Protein AF-A0A9X2Q406-F1 (afdb_monomer_lite)

Secondary structure (DSSP, 8-state):
----------------------------------------------S--TTHHHHHHHHHHHHHHHHHHHHHHT-HHHHHHHHHHHHHHTHHHHT--HHHHHHHHHHHHHHHHHHHHHHHHHHHHHHHHHHTTSSSPPPPHHHHHHHHHHHHHHHHHHHHHHHHHHHHHHHSS-HHHHHHHHHS-HHHHHHHHHHHS-HHHHHHHHHHH--SSSSSSSSSSSSSSS--------------------------

Organism: NCBI:txid146919

Radius of gyration: 28.79 Å; chains: 1; bounding box: 74×82×69 Å

InterPro domains:
  IPR012899 LTXXQ motif family protein [PF07813] (89-184)

Structure (mmCIF, N/CA/C/O backbone):
data_AF-A0A9X2Q406-F1
#
_entry.id   AF-A0A9X2Q406-F1
#
loop_
_atom_site.group_PDB
_atom_site.id
_atom_site.type_symbol
_atom_site.label_atom_id
_atom_site.label_alt_id
_atom_site.label_comp_id
_atom_site.label_asym_id
_atom_site.label_entity_id
_atom_site.label_seq_id
_atom_site.pdbx_PDB_ins_code
_atom_site.Cartn_x
_atom_site.Cartn_y
_atom_site.Cartn_z
_atom_site.occupancy
_atom_site.B_iso_or_equiv
_atom_site.auth_seq_id
_atom_site.auth_comp_id
_atom_site.auth_asym_id
_atom_site.auth_atom_id
_atom_site.pdbx_PDB_model_num
ATOM 1 N N . MET A 1 1 ? 36.860 -9.109 16.329 1.00 41.72 1 MET A N 1
ATOM 2 C CA . MET A 1 1 ? 35.477 -8.578 16.373 1.00 41.72 1 MET A CA 1
ATOM 3 C C . MET A 1 1 ? 34.657 -9.335 15.321 1.00 41.72 1 MET A C 1
ATOM 5 O O . MET A 1 1 ? 34.754 -8.976 14.166 1.00 41.72 1 MET A O 1
ATOM 9 N N . ARG A 1 2 ? 34.070 -10.526 15.520 1.00 41.25 2 ARG A N 1
ATOM 10 C CA . ARG A 1 2 ? 33.030 -11.006 16.462 1.00 41.25 2 ARG A CA 1
ATOM 11 C C . ARG A 1 2 ? 31.760 -10.139 16.489 1.00 41.25 2 ARG A C 1
ATOM 13 O O . ARG A 1 2 ? 31.578 -9.356 17.411 1.00 41.25 2 ARG A O 1
ATOM 20 N N . ARG A 1 3 ? 30.900 -10.309 15.478 1.00 45.47 3 ARG A N 1
ATOM 21 C CA . ARG A 1 3 ? 29.450 -10.026 15.503 1.00 45.47 3 ARG A CA 1
ATOM 22 C C . ARG A 1 3 ? 28.770 -11.186 14.756 1.00 45.47 3 ARG A C 1
ATOM 24 O O . ARG A 1 3 ? 28.969 -11.327 13.561 1.00 45.47 3 ARG A O 1
ATOM 31 N N . LEU A 1 4 ? 28.371 -12.224 15.494 1.00 41.28 4 LEU A N 1
ATOM 32 C CA . LEU A 1 4 ? 26.970 -12.519 15.845 1.00 41.28 4 LEU A CA 1
ATOM 33 C C . LEU A 1 4 ? 26.129 -12.958 14.633 1.00 41.28 4 LEU A C 1
ATOM 35 O O . LEU A 1 4 ? 25.173 -12.306 14.235 1.00 41.28 4 LEU A O 1
ATOM 39 N N . THR A 1 5 ? 26.502 -14.108 14.076 1.00 46.28 5 THR A N 1
ATOM 40 C CA . THR A 1 5 ? 25.666 -14.941 13.209 1.00 46.28 5 THR A CA 1
ATOM 41 C C . THR A 1 5 ? 24.695 -15.715 14.105 1.00 46.28 5 THR A C 1
ATOM 43 O O . THR A 1 5 ? 25.039 -16.759 14.656 1.00 46.28 5 THR A O 1
ATOM 46 N N . ALA A 1 6 ? 23.499 -15.169 14.323 1.00 47.03 6 ALA A N 1
ATOM 47 C CA . ALA A 1 6 ? 22.415 -15.888 14.982 1.00 47.03 6 ALA A CA 1
ATOM 48 C C . ALA A 1 6 ? 21.703 -16.762 13.942 1.00 47.03 6 ALA A C 1
ATOM 50 O O . ALA A 1 6 ? 20.917 -16.286 13.127 1.00 47.03 6 ALA A O 1
ATOM 51 N N . VAL A 1 7 ? 22.037 -18.049 13.965 1.00 44.31 7 VAL A N 1
ATOM 52 C CA . VAL A 1 7 ? 21.330 -19.124 13.270 1.00 44.31 7 VAL A CA 1
ATOM 53 C C . VAL A 1 7 ? 19.991 -19.328 13.982 1.00 44.31 7 VAL A C 1
ATOM 55 O O . VAL A 1 7 ? 19.945 -19.930 15.052 1.00 44.31 7 VAL A O 1
ATOM 58 N N . PHE A 1 8 ? 18.901 -18.801 13.421 1.00 46.62 8 PHE A N 1
ATOM 59 C CA . PHE A 1 8 ? 17.543 -19.106 13.877 1.00 46.62 8 PHE A CA 1
ATOM 60 C C . PHE A 1 8 ? 17.030 -20.347 13.143 1.00 46.62 8 PHE A C 1
ATOM 62 O O . PHE A 1 8 ? 16.332 -20.278 12.134 1.00 46.62 8 PHE A O 1
ATOM 69 N N . SER A 1 9 ? 17.418 -21.506 13.669 1.00 43.19 9 SER A N 1
ATOM 70 C CA . SER A 1 9 ? 16.765 -22.780 13.390 1.00 43.19 9 SER A CA 1
ATOM 71 C C . SER A 1 9 ? 15.457 -22.843 14.175 1.00 43.19 9 SER A C 1
ATOM 73 O O . SER A 1 9 ? 15.461 -23.139 15.366 1.00 43.19 9 SER A O 1
ATOM 75 N N . ALA A 1 10 ? 14.336 -22.590 13.505 1.00 44.38 10 ALA A N 1
ATOM 76 C CA . ALA A 1 10 ? 13.018 -22.992 13.977 1.00 44.38 10 ALA A CA 1
ATOM 77 C C . ALA A 1 10 ? 12.213 -23.542 12.796 1.00 44.38 10 ALA A C 1
ATOM 79 O O . ALA A 1 10 ? 11.507 -22.832 12.085 1.00 44.38 10 ALA A O 1
ATOM 80 N N . LEU A 1 11 ? 12.371 -24.849 12.599 1.00 40.84 11 LEU A N 1
ATOM 81 C CA . LEU A 1 11 ? 11.364 -25.724 12.022 1.00 40.84 11 LEU A CA 1
ATOM 82 C C . LEU A 1 11 ? 10.003 -25.444 12.677 1.00 40.84 11 LEU A C 1
ATOM 84 O O . LEU A 1 11 ? 9.837 -25.707 13.865 1.00 40.84 11 LEU A O 1
ATOM 88 N N . LEU A 1 12 ? 9.012 -25.020 11.896 1.00 43.50 12 LEU A N 1
ATOM 89 C CA . LEU A 1 12 ? 7.649 -25.483 12.129 1.00 43.50 12 LEU A CA 1
ATOM 90 C C . LEU A 1 12 ? 6.960 -25.748 10.790 1.00 43.50 12 LEU A C 1
ATOM 92 O O . LEU A 1 12 ? 6.377 -24.887 10.139 1.00 43.50 12 LEU A O 1
ATOM 96 N N . THR A 1 13 ? 7.093 -27.003 10.392 1.00 45.94 13 THR A N 1
ATOM 97 C CA . THR A 1 13 ? 6.205 -27.760 9.523 1.00 45.94 13 THR A CA 1
ATOM 98 C C . THR A 1 13 ? 4.731 -27.407 9.749 1.00 45.94 13 THR A C 1
ATOM 100 O O . THR A 1 13 ? 4.137 -27.819 10.744 1.00 45.94 13 THR A O 1
ATOM 103 N N . LEU A 1 14 ? 4.120 -26.711 8.790 1.00 44.84 14 LEU A N 1
ATOM 104 C CA . LEU A 1 14 ? 2.666 -26.698 8.607 1.00 44.84 14 LEU A CA 1
ATOM 105 C C . LEU A 1 14 ? 2.323 -26.947 7.132 1.00 44.84 14 LEU A C 1
ATOM 107 O O . LEU A 1 14 ? 1.628 -26.183 6.472 1.00 44.84 14 LEU A O 1
ATOM 111 N N . ALA A 1 15 ? 2.857 -28.052 6.615 1.00 47.97 15 ALA A N 1
ATOM 112 C CA . ALA A 1 15 ? 2.268 -28.768 5.501 1.00 47.97 15 ALA A CA 1
ATOM 113 C C . ALA A 1 15 ? 1.205 -29.700 6.087 1.00 47.97 15 ALA A C 1
ATOM 115 O O . ALA A 1 15 ? 1.547 -30.785 6.537 1.00 47.97 15 ALA A O 1
ATOM 116 N N . LEU A 1 16 ? -0.052 -29.260 6.135 1.00 39.78 16 LEU A N 1
ATOM 117 C CA . LEU A 1 16 ? -1.226 -30.110 6.348 1.00 39.78 16 LEU A CA 1
ATOM 118 C C . LEU A 1 16 ? -2.456 -29.351 5.826 1.00 39.78 16 LEU A C 1
ATOM 120 O O . LEU A 1 16 ? -2.922 -28.420 6.468 1.00 39.78 16 LEU A O 1
ATOM 124 N N . LEU A 1 17 ? -2.923 -29.798 4.653 1.00 39.09 17 LEU A N 1
ATOM 125 C CA . LEU A 1 17 ? -4.332 -29.957 4.261 1.00 39.09 17 LEU A CA 1
ATOM 126 C C . LEU A 1 17 ? -5.209 -28.692 4.343 1.00 39.09 17 LEU A C 1
ATOM 128 O O . LEU A 1 17 ? -5.499 -28.185 5.417 1.00 39.09 17 LEU A O 1
ATOM 132 N N . ILE A 1 18 ? -5.755 -28.213 3.221 1.00 42.72 18 ILE A N 1
ATOM 133 C CA . ILE A 1 18 ? -7.146 -28.501 2.798 1.00 42.72 18 ILE A CA 1
ATOM 134 C C . ILE A 1 18 ? -7.384 -27.858 1.403 1.00 42.72 18 ILE A C 1
ATOM 136 O O . ILE A 1 18 ? -6.679 -26.915 1.040 1.00 42.72 18 ILE A O 1
ATOM 140 N N . PRO A 1 19 ? -8.296 -28.416 0.581 1.00 40.28 19 PRO A N 1
ATOM 141 C CA . PRO A 1 19 ? -8.162 -28.535 -0.865 1.00 40.28 19 PRO A CA 1
ATOM 142 C C . PRO A 1 19 ? -8.758 -27.386 -1.689 1.00 40.28 19 PRO A C 1
ATOM 144 O O . PRO A 1 19 ? -9.573 -26.589 -1.232 1.00 40.28 19 PRO A O 1
ATOM 147 N N . LEU A 1 20 ? -8.350 -27.391 -2.961 1.00 39.53 20 LEU A N 1
ATOM 148 C CA . LEU A 1 20 ? -8.960 -26.703 -4.094 1.00 39.53 20 LEU A CA 1
ATOM 149 C C . LEU A 1 20 ? -10.444 -27.082 -4.225 1.00 39.53 20 LEU A C 1
ATOM 151 O O . LEU A 1 20 ? -10.760 -28.211 -4.598 1.00 39.53 20 LEU A O 1
ATOM 155 N N . SER A 1 21 ? -11.344 -26.125 -4.008 1.00 38.34 21 SER A N 1
ATOM 156 C CA . SER A 1 21 ? -12.710 -26.198 -4.533 1.00 38.34 21 SER A CA 1
ATOM 157 C C . SER A 1 21 ? -12.741 -25.548 -5.912 1.00 38.34 21 SER A C 1
ATOM 159 O O . SER A 1 21 ? -12.798 -24.327 -6.053 1.00 38.34 21 SER A O 1
ATOM 161 N N . ALA A 1 22 ? -12.667 -26.396 -6.934 1.00 43.41 22 ALA A N 1
ATOM 162 C CA . ALA A 1 22 ? -13.134 -26.086 -8.271 1.00 43.41 22 ALA A CA 1
ATOM 163 C C . ALA A 1 22 ? -14.619 -26.441 -8.323 1.00 43.41 22 ALA A C 1
ATOM 165 O O . ALA A 1 22 ? -14.952 -27.619 -8.272 1.00 43.41 22 ALA A O 1
ATOM 166 N N . GLU A 1 23 ? -15.504 -25.452 -8.440 1.00 43.84 23 GLU A N 1
ATOM 167 C CA . GLU A 1 23 ? -16.894 -25.730 -8.789 1.00 43.84 23 GLU A CA 1
ATOM 168 C C . GLU A 1 23 ? -17.585 -24.549 -9.476 1.00 43.84 23 GLU A C 1
ATOM 170 O O . GLU A 1 23 ? -17.614 -23.419 -8.994 1.00 43.84 23 GLU A O 1
ATOM 175 N N . ALA A 1 24 ? -18.170 -24.908 -10.619 1.00 45.34 24 ALA A N 1
ATOM 176 C CA . ALA A 1 24 ? -19.329 -24.317 -11.268 1.00 45.34 24 ALA A CA 1
ATOM 177 C C . ALA A 1 24 ? -19.183 -22.931 -11.922 1.00 45.34 24 ALA A C 1
ATOM 179 O O . ALA A 1 24 ? -19.664 -21.904 -11.447 1.00 45.34 24 ALA A O 1
ATOM 180 N N . GLN A 1 25 ? -18.705 -22.971 -13.170 1.00 43.00 25 GLN A N 1
ATOM 181 C CA . GLN A 1 25 ? -19.265 -22.149 -14.241 1.00 43.00 25 GLN A CA 1
ATOM 182 C C . GLN A 1 25 ? -20.792 -22.342 -14.282 1.00 43.00 25 GLN A C 1
ATOM 184 O O . GLN A 1 25 ? -21.273 -23.425 -14.614 1.00 43.00 25 GLN A O 1
ATOM 189 N N . HIS A 1 26 ? -21.556 -21.290 -13.994 1.00 40.94 26 HIS A N 1
ATOM 190 C CA . HIS A 1 26 ? -22.961 -21.211 -14.380 1.00 40.94 26 HIS A CA 1
ATOM 191 C C . HIS A 1 26 ? -23.122 -20.190 -15.503 1.00 40.94 26 HIS A C 1
ATOM 193 O O . HIS A 1 26 ? -22.860 -18.997 -15.354 1.00 40.94 26 HIS A O 1
ATOM 199 N N . ARG A 1 27 ? -23.540 -20.711 -16.658 1.00 42.97 27 ARG A N 1
ATOM 200 C CA . ARG A 1 27 ? -24.086 -19.951 -17.777 1.00 42.97 27 ARG A CA 1
ATOM 201 C C . ARG A 1 27 ? -25.360 -19.242 -17.324 1.00 42.97 27 ARG A C 1
ATOM 203 O O . ARG A 1 27 ? -26.238 -19.892 -16.768 1.00 42.97 27 ARG A O 1
ATOM 210 N N . GLN A 1 28 ? -25.547 -17.993 -17.739 1.00 48.44 28 GLN A N 1
ATOM 211 C CA . GLN A 1 28 ? -26.882 -17.544 -18.124 1.00 48.44 28 GLN A CA 1
ATOM 212 C C . GLN A 1 28 ? -26.810 -16.559 -19.291 1.00 48.44 28 GLN A C 1
ATOM 214 O O . GLN A 1 28 ? -26.384 -15.414 -19.182 1.00 48.44 28 GLN A O 1
ATOM 219 N N . HIS A 1 29 ? -27.209 -17.093 -20.444 1.00 42.28 29 HIS A N 1
ATOM 220 C CA . HIS A 1 29 ? -27.604 -16.375 -21.641 1.00 42.28 29 HIS A CA 1
ATOM 221 C C . HIS A 1 29 ? -28.779 -15.439 -21.330 1.00 42.28 29 HIS A C 1
ATOM 223 O O . HIS A 1 29 ? -29.827 -15.913 -20.900 1.00 42.28 29 HIS A O 1
ATOM 229 N N . HIS A 1 30 ? -28.673 -14.165 -21.702 1.00 47.34 30 HIS A N 1
ATOM 230 C CA . HIS A 1 30 ? -29.836 -13.391 -22.127 1.00 47.34 30 HIS A CA 1
ATOM 231 C C . HIS A 1 30 ? -29.510 -12.672 -23.433 1.00 47.34 30 HIS A C 1
ATOM 233 O O . HIS A 1 30 ? -28.788 -11.680 -23.467 1.00 47.34 30 HIS A O 1
ATOM 239 N N . GLY A 1 31 ? -30.047 -13.216 -24.526 1.00 40.62 31 GLY A N 1
ATOM 240 C CA . GLY A 1 31 ? -30.178 -12.487 -25.776 1.00 40.62 31 GLY A CA 1
ATOM 241 C C . GLY A 1 31 ? -31.317 -11.482 -25.648 1.00 40.62 31 GLY A C 1
ATOM 242 O O . GLY A 1 31 ? -32.445 -11.871 -25.351 1.00 40.62 31 GLY A O 1
ATOM 243 N N . GLN A 1 32 ? -31.033 -10.206 -25.901 1.00 43.53 32 GLN A N 1
ATOM 244 C CA . GLN A 1 32 ? -32.064 -9.253 -26.293 1.00 43.53 32 GLN A CA 1
ATOM 245 C C . GLN A 1 32 ? -31.937 -8.963 -27.781 1.00 43.53 32 GLN A C 1
ATOM 247 O O . GLN A 1 32 ? -30.949 -8.440 -28.291 1.00 43.53 32 GLN A O 1
ATOM 252 N N . ARG A 1 33 ? -32.987 -9.417 -28.451 1.00 40.12 33 ARG A N 1
ATOM 253 C CA . ARG A 1 33 ? -33.302 -9.345 -29.862 1.00 40.12 33 ARG A CA 1
ATOM 254 C C . ARG A 1 33 ? -34.206 -8.124 -30.043 1.00 40.12 33 ARG A C 1
ATOM 256 O O . ARG A 1 33 ? -35.202 -8.021 -29.340 1.00 40.12 33 ARG A O 1
ATOM 263 N N . GLY A 1 34 ? -33.889 -7.278 -31.019 1.00 45.25 34 GLY A N 1
ATOM 264 C CA . GLY A 1 34 ? -34.872 -6.463 -31.736 1.00 45.25 34 GLY A CA 1
ATOM 265 C C . GLY A 1 34 ? -35.248 -5.107 -31.132 1.00 45.25 34 GLY A C 1
ATOM 266 O O . GLY A 1 34 ? -36.012 -5.034 -30.182 1.00 45.25 34 GLY A O 1
ATOM 267 N N . GLN A 1 35 ? -34.780 -4.048 -31.792 1.00 47.12 35 GLN A N 1
ATOM 268 C CA . GLN A 1 35 ? -35.478 -2.774 -32.044 1.00 47.12 35 GLN A CA 1
ATOM 269 C C . GLN A 1 35 ? -34.613 -2.057 -33.097 1.00 47.12 35 GLN A C 1
ATOM 271 O O . GLN A 1 35 ? -33.587 -1.471 -32.776 1.00 47.12 35 GLN A O 1
ATOM 276 N N . GLN A 1 36 ? -34.717 -2.406 -34.384 1.00 42.75 36 GLN A N 1
ATOM 277 C CA . GLN A 1 36 ? -35.714 -1.930 -35.358 1.00 42.75 36 GLN A CA 1
ATOM 278 C C . GLN A 1 36 ? -36.000 -0.430 -35.257 1.00 42.75 36 GLN A C 1
ATOM 280 O O . GLN A 1 36 ? -36.386 0.086 -34.214 1.00 42.75 36 GLN A O 1
ATOM 285 N N . GLY A 1 37 ? -35.724 0.244 -36.372 1.00 49.44 37 GLY A N 1
ATOM 286 C CA . GLY A 1 37 ? -35.582 1.681 -36.464 1.00 49.44 37 GLY A CA 1
ATOM 287 C C . GLY A 1 37 ? -36.889 2.454 -36.424 1.00 49.44 37 GLY A C 1
ATOM 288 O O . GLY A 1 37 ? -37.952 1.956 -36.774 1.00 49.44 37 GLY A O 1
ATOM 289 N N . MET A 1 38 ? -36.740 3.727 -36.088 1.00 50.12 38 MET A N 1
ATOM 290 C CA . MET A 1 38 ? -37.649 4.794 -36.476 1.00 50.12 38 MET A CA 1
ATOM 291 C C . MET A 1 38 ? -36.765 5.972 -36.885 1.00 50.12 38 MET A C 1
ATOM 293 O O . MET A 1 38 ? -36.172 6.645 -36.044 1.00 50.12 38 MET A O 1
ATOM 297 N N . MET A 1 39 ? -36.635 6.181 -38.194 1.00 53.34 39 MET A N 1
ATOM 298 C CA . MET A 1 39 ? -36.281 7.489 -38.728 1.00 53.34 39 MET A CA 1
ATOM 299 C C . MET A 1 39 ? -37.542 8.345 -38.686 1.00 53.34 39 MET A C 1
ATOM 301 O O . MET A 1 39 ? -38.511 8.036 -39.374 1.00 53.34 39 MET A O 1
ATOM 305 N N . ALA A 1 40 ? -37.515 9.434 -37.927 1.00 44.72 40 ALA A N 1
ATOM 306 C CA . ALA A 1 40 ? -38.433 10.541 -38.131 1.00 44.72 40 ALA A CA 1
ATOM 307 C C . ALA A 1 40 ? -37.722 11.850 -37.783 1.00 44.72 40 ALA A C 1
ATOM 309 O O . ALA A 1 40 ? -37.449 12.158 -36.625 1.00 44.72 40 ALA A O 1
ATOM 310 N N . ARG A 1 41 ? -37.411 12.594 -38.849 1.00 49.16 41 ARG A N 1
ATOM 311 C CA . ARG A 1 41 ? -37.221 14.046 -38.862 1.00 49.16 41 ARG A CA 1
ATOM 312 C C . ARG A 1 41 ? -38.257 14.734 -37.974 1.00 49.16 41 ARG A C 1
ATOM 314 O O . ARG A 1 41 ? -39.434 14.396 -38.068 1.00 49.16 41 ARG A O 1
ATOM 321 N N . SER A 1 42 ? -37.848 15.783 -37.268 1.00 38.06 42 SER A N 1
ATOM 322 C CA . SER A 1 42 ? -38.676 16.981 -37.084 1.00 38.06 42 SER A CA 1
ATOM 323 C C . SER A 1 42 ? -37.801 18.172 -36.701 1.00 38.06 42 SER A C 1
ATOM 325 O O . SER A 1 42 ? -37.218 18.227 -35.620 1.00 38.06 42 SER A O 1
ATOM 327 N N . ASP A 1 43 ? -37.719 19.104 -37.644 1.00 51.62 43 ASP A N 1
ATOM 328 C CA . ASP A 1 43 ? -37.304 20.487 -37.474 1.00 51.62 43 ASP A CA 1
ATOM 329 C C . ASP A 1 43 ? -38.308 21.217 -36.570 1.00 51.62 43 ASP A C 1
ATOM 331 O O . ASP A 1 43 ? -39.400 21.550 -37.017 1.00 51.62 43 ASP A O 1
ATOM 335 N N . SER A 1 44 ? -37.950 21.460 -35.306 1.00 47.47 44 SER A N 1
ATOM 336 C CA . SER A 1 44 ? -38.536 22.517 -34.460 1.00 47.47 44 SER A CA 1
ATOM 337 C C . SER A 1 44 ? -37.909 22.472 -33.063 1.00 47.47 44 SER A C 1
ATOM 339 O O . SER A 1 44 ? -38.235 21.590 -32.272 1.00 47.47 44 SER A O 1
ATOM 341 N N . MET A 1 45 ? -37.032 23.422 -32.729 1.00 47.81 45 MET A N 1
ATOM 342 C CA . MET A 1 45 ? -36.554 23.612 -31.352 1.00 47.81 45 MET A CA 1
ATOM 343 C C . MET A 1 45 ? -36.897 25.014 -30.829 1.00 47.81 45 MET A C 1
ATOM 345 O O . MET A 1 45 ? -36.119 25.947 -31.029 1.00 47.81 45 MET A O 1
ATOM 349 N N . PRO A 1 46 ? -38.014 25.174 -30.099 1.00 45.41 46 PRO A N 1
ATOM 350 C CA . PRO A 1 46 ? -38.159 26.180 -29.060 1.00 45.41 46 PRO A CA 1
ATOM 351 C C . PRO A 1 46 ? -37.754 25.577 -27.702 1.00 45.41 46 PRO A C 1
ATOM 353 O O . PRO A 1 46 ? -38.088 24.439 -27.379 1.00 45.41 46 PRO A O 1
ATOM 356 N N . GLY A 1 47 ? -36.968 26.332 -26.934 1.00 51.75 47 GLY A N 1
ATOM 357 C CA . GLY A 1 47 ? -36.289 25.883 -25.718 1.00 51.75 47 GLY A CA 1
ATOM 358 C C . GLY A 1 47 ? -37.186 25.243 -24.651 1.00 51.75 47 GLY A C 1
ATOM 359 O O . GLY A 1 47 ? -38.349 25.596 -24.488 1.00 51.75 47 GLY A O 1
ATOM 360 N N . GLY A 1 48 ? -36.604 24.312 -23.886 1.00 52.06 48 GLY A N 1
ATOM 361 C CA . GLY A 1 48 ? -37.263 23.742 -22.703 1.00 52.06 48 GLY A CA 1
ATOM 362 C C . GLY A 1 48 ? -36.856 22.326 -22.281 1.00 52.06 48 GLY A C 1
ATOM 363 O O . GLY A 1 48 ? -37.375 21.839 -21.285 1.00 52.06 48 GLY A O 1
ATOM 364 N N . MET A 1 49 ? -35.936 21.643 -22.974 1.00 48.62 49 MET A N 1
ATOM 365 C CA . MET A 1 49 ? -35.641 20.219 -22.707 1.00 48.62 49 MET A CA 1
ATOM 366 C C . MET A 1 49 ? -34.287 19.909 -22.041 1.00 48.62 49 MET A C 1
ATOM 368 O O . MET A 1 49 ? -33.918 18.743 -21.935 1.00 48.62 49 MET A O 1
ATOM 372 N N . MET A 1 50 ? -33.539 20.894 -21.529 1.00 51.69 50 MET A N 1
ATOM 373 C CA . MET A 1 50 ? -32.256 20.601 -20.855 1.00 51.69 50 MET A CA 1
ATOM 374 C C . MET A 1 50 ? -32.391 20.018 -19.432 1.00 51.69 50 MET A C 1
ATOM 376 O O . MET A 1 50 ? -31.430 19.449 -18.926 1.00 51.69 50 MET A O 1
ATOM 380 N N . GLY A 1 51 ? -33.564 20.094 -18.788 1.00 54.69 51 GLY A N 1
ATOM 381 C CA . GLY A 1 51 ? -33.734 19.667 -17.388 1.00 54.69 51 GLY A CA 1
ATOM 382 C C . GLY A 1 51 ? -34.038 18.177 -17.167 1.00 54.69 51 GLY A C 1
ATOM 383 O O . GLY A 1 51 ? -33.716 17.641 -16.111 1.00 54.69 51 GLY A O 1
ATOM 384 N N . MET A 1 52 ? -34.633 17.477 -18.142 1.00 52.47 52 MET A N 1
ATOM 385 C CA . MET A 1 52 ? -35.093 16.091 -17.929 1.00 52.47 52 MET A CA 1
ATOM 386 C C . MET A 1 52 ? -34.053 15.021 -18.294 1.00 52.47 52 MET A C 1
ATOM 388 O O . MET A 1 52 ? -34.035 13.954 -17.682 1.00 52.47 52 MET A O 1
ATOM 392 N N . MET A 1 53 ? -33.131 15.301 -19.220 1.00 53.06 53 MET A N 1
ATOM 393 C CA . MET A 1 53 ? -32.062 14.349 -19.566 1.00 53.06 53 MET A CA 1
ATOM 394 C C . MET A 1 53 ? -30.972 14.240 -18.487 1.00 53.06 53 MET A C 1
ATOM 396 O O . MET A 1 53 ? -30.353 13.183 -18.345 1.00 53.06 53 MET A O 1
ATOM 400 N N . GLN A 1 54 ? -30.763 15.289 -17.683 1.00 54.75 54 GLN A N 1
ATOM 401 C CA . GLN A 1 54 ? -29.718 15.311 -16.653 1.00 54.75 54 GLN A CA 1
ATOM 402 C C . GLN A 1 54 ? -30.029 14.363 -15.475 1.00 54.75 54 GLN A C 1
ATOM 404 O O . GLN A 1 54 ? -29.115 13.759 -14.911 1.00 54.75 54 GLN A O 1
ATOM 409 N N . GLY A 1 55 ? -31.313 14.155 -15.152 1.00 57.66 55 GLY A N 1
ATOM 410 C CA . GLY A 1 55 ? -31.748 13.278 -14.055 1.00 57.66 55 GLY A CA 1
ATOM 411 C C . GLY A 1 55 ? -31.591 11.779 -14.343 1.00 57.66 55 GLY A C 1
ATOM 412 O O . GLY A 1 55 ? -31.098 11.036 -13.492 1.00 57.66 55 GLY A O 1
ATOM 413 N N . GLN A 1 56 ? -31.944 11.324 -15.552 1.00 63.09 56 GLN A N 1
ATOM 414 C CA . GLN A 1 56 ? -31.819 9.906 -15.926 1.00 63.09 56 GLN A CA 1
ATOM 415 C C . GLN A 1 56 ? -30.370 9.483 -16.196 1.00 63.09 56 GLN A C 1
ATOM 417 O O . GLN A 1 56 ? -29.977 8.377 -15.813 1.00 63.09 56 GLN A O 1
ATOM 422 N N . MET A 1 57 ? -29.548 10.350 -16.803 1.00 64.69 57 MET A N 1
ATOM 4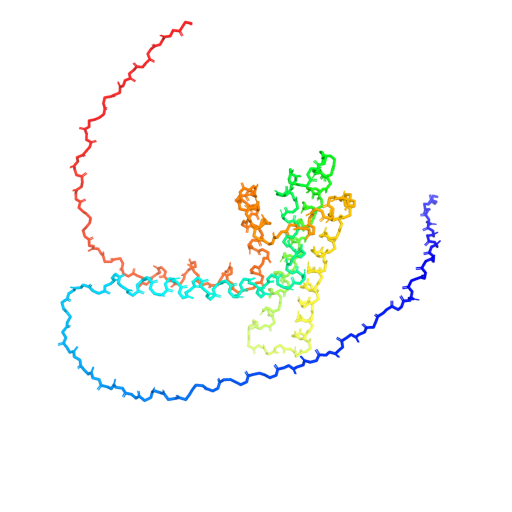23 C CA . MET A 1 57 ? -28.121 10.047 -16.961 1.00 64.69 57 MET A CA 1
ATOM 424 C C . MET A 1 57 ? -27.408 9.960 -15.606 1.00 64.69 57 MET A C 1
ATOM 426 O O . MET A 1 57 ? -26.631 9.029 -15.399 1.00 64.69 57 MET A O 1
ATOM 430 N N . GLY A 1 58 ? -27.700 10.869 -14.667 1.00 68.38 58 GLY A N 1
ATOM 431 C CA . GLY A 1 58 ? -27.062 10.887 -13.346 1.00 68.38 58 GLY A CA 1
ATOM 432 C C . GLY A 1 58 ? -27.325 9.622 -12.521 1.00 68.38 58 GLY A C 1
ATOM 433 O O . GLY A 1 58 ? -26.396 9.050 -11.947 1.00 68.38 58 GLY A O 1
ATOM 434 N N . GLN A 1 59 ? -28.567 9.125 -12.511 1.00 71.38 59 GLN A N 1
ATOM 435 C CA . GLN A 1 59 ? -28.904 7.873 -11.820 1.00 71.38 59 GLN A CA 1
ATOM 436 C C . GLN A 1 59 ? -28.238 6.653 -12.464 1.00 71.38 59 GLN A C 1
ATOM 438 O O . GLN A 1 59 ? -27.676 5.817 -11.754 1.00 71.38 59 GLN A O 1
ATOM 443 N N . ARG A 1 60 ? -28.231 6.565 -13.802 1.00 73.12 60 ARG A N 1
ATOM 444 C CA . ARG A 1 60 ? -27.587 5.453 -14.519 1.00 73.12 60 ARG A CA 1
ATOM 445 C C . ARG A 1 60 ? -26.072 5.440 -14.310 1.00 73.12 60 ARG A C 1
ATOM 447 O O . ARG A 1 60 ? -25.484 4.374 -14.139 1.00 73.12 60 ARG A O 1
ATOM 454 N N . MET A 1 61 ? -25.448 6.615 -14.274 1.00 73.38 61 MET A N 1
ATOM 455 C CA . MET A 1 61 ? -24.017 6.758 -14.016 1.00 73.38 61 MET A CA 1
ATOM 456 C C . MET A 1 61 ? -23.655 6.346 -12.582 1.00 73.38 61 MET A C 1
ATOM 458 O O . MET A 1 61 ? -22.691 5.607 -12.389 1.00 73.38 61 MET A O 1
ATOM 462 N N . MET A 1 62 ? -24.468 6.726 -11.586 1.00 73.62 62 MET A N 1
ATOM 463 C CA . MET A 1 62 ? -24.292 6.261 -10.202 1.00 73.62 62 MET A CA 1
ATOM 464 C C . MET A 1 62 ? -24.411 4.739 -10.076 1.00 73.62 62 MET A C 1
ATOM 466 O O . MET A 1 62 ? -23.613 4.117 -9.375 1.00 73.62 62 MET A O 1
ATOM 470 N N . GLN A 1 63 ? -25.372 4.129 -10.771 1.00 74.94 63 GLN A N 1
ATOM 471 C CA . GLN A 1 63 ? -25.572 2.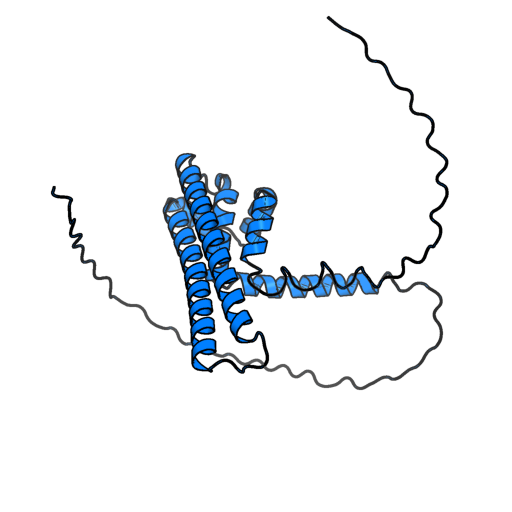680 -10.739 1.00 74.94 63 GLN A CA 1
ATOM 472 C C . GLN A 1 63 ? -24.387 1.932 -11.370 1.00 74.94 63 GLN A C 1
ATOM 474 O O . GLN A 1 63 ? -23.906 0.939 -10.824 1.00 74.94 63 GLN A O 1
ATOM 479 N N . MET A 1 64 ? -23.850 2.460 -12.473 1.00 72.94 64 MET A N 1
ATOM 480 C CA . MET A 1 64 ? -22.658 1.913 -13.122 1.00 72.94 64 MET A CA 1
ATOM 481 C C . MET A 1 64 ? -21.405 2.061 -12.239 1.00 72.94 64 MET A C 1
ATOM 483 O O . MET A 1 64 ? -20.632 1.110 -12.108 1.00 72.94 64 MET A O 1
ATOM 487 N N . MET A 1 65 ? -21.235 3.206 -11.563 1.00 72.94 65 MET A N 1
ATOM 488 C CA . MET A 1 65 ? -20.148 3.402 -10.593 1.00 72.94 65 MET A CA 1
ATOM 489 C C . MET A 1 65 ? -20.246 2.445 -9.402 1.00 72.94 65 MET A C 1
ATOM 491 O O . MET A 1 65 ? -19.217 1.944 -8.953 1.00 72.94 65 MET A O 1
ATOM 495 N N . GLN A 1 66 ? -21.451 2.153 -8.899 1.00 76.38 66 GLN A N 1
ATOM 496 C CA . GLN A 1 66 ? -21.624 1.194 -7.803 1.00 76.38 66 GLN A CA 1
ATOM 497 C C . GLN A 1 66 ? -21.157 -0.215 -8.187 1.00 76.38 66 GLN A C 1
ATOM 499 O O . GLN A 1 66 ? -20.440 -0.841 -7.405 1.00 76.38 66 GLN A O 1
ATOM 504 N N . GLY A 1 67 ? -21.507 -0.689 -9.389 1.00 76.12 67 GLY A N 1
ATOM 505 C CA . GLY A 1 67 ? -21.072 -2.002 -9.877 1.00 76.12 67 GLY A CA 1
ATOM 506 C C . GLY A 1 67 ? -19.550 -2.101 -10.017 1.00 76.12 67 GLY A C 1
ATOM 507 O O . GLY A 1 67 ? -18.936 -3.052 -9.532 1.00 76.12 67 GLY A O 1
ATOM 508 N N . MET A 1 68 ? -18.921 -1.075 -10.598 1.00 73.25 68 MET A N 1
ATOM 509 C CA . MET A 1 68 ? -17.463 -1.025 -10.749 1.00 73.25 68 MET A CA 1
ATOM 510 C C . MET A 1 68 ? -16.743 -0.941 -9.393 1.00 73.25 68 MET A C 1
ATOM 512 O O . MET A 1 68 ? -15.747 -1.634 -9.178 1.00 73.25 68 MET A O 1
ATOM 516 N N . HIS A 1 69 ? -17.264 -0.146 -8.452 1.00 74.25 69 HIS A N 1
ATOM 517 C CA . HIS A 1 69 ? -16.715 -0.048 -7.096 1.00 74.25 69 HIS A CA 1
ATOM 518 C C . HIS A 1 69 ? -16.751 -1.400 -6.384 1.00 74.25 69 HIS A C 1
ATOM 520 O O . HIS A 1 69 ? -15.773 -1.808 -5.763 1.00 74.25 69 HIS A O 1
ATOM 526 N N . GLN A 1 70 ? -17.855 -2.138 -6.514 1.00 77.25 70 GLN A N 1
ATOM 527 C CA . GLN A 1 70 ? -17.990 -3.449 -5.889 1.00 77.25 70 GLN A CA 1
ATOM 528 C C . GLN A 1 70 ? -16.997 -4.469 -6.455 1.00 77.25 70 GLN A C 1
ATOM 530 O O . GLN A 1 70 ? -16.467 -5.282 -5.700 1.00 77.25 70 GLN A O 1
ATOM 535 N N . GLN A 1 71 ? -16.715 -4.420 -7.758 1.00 77.00 71 GLN A N 1
ATOM 536 C CA . GLN A 1 71 ? -15.722 -5.291 -8.384 1.00 77.00 71 GLN A CA 1
ATOM 537 C C . GLN A 1 71 ? -14.296 -4.942 -7.941 1.00 77.00 71 GLN A C 1
ATOM 539 O O . GLN A 1 71 ? -13.516 -5.831 -7.608 1.00 77.00 71 GLN A O 1
ATOM 544 N N . MET A 1 72 ? -13.957 -3.652 -7.876 1.00 75.06 72 MET A N 1
ATOM 545 C CA . MET A 1 72 ? -12.630 -3.207 -7.439 1.00 75.06 72 MET A CA 1
ATOM 546 C C . MET A 1 72 ? -12.353 -3.608 -5.985 1.00 75.06 72 MET A C 1
ATOM 548 O O . MET A 1 72 ? -11.270 -4.093 -5.658 1.00 75.06 72 MET A O 1
ATOM 552 N N . MET A 1 73 ? -13.370 -3.495 -5.130 1.00 75.69 73 MET A N 1
ATOM 553 C CA . MET A 1 73 ? -13.292 -3.884 -3.726 1.00 75.69 73 MET A CA 1
ATOM 554 C C . MET A 1 73 ? -13.170 -5.392 -3.510 1.00 75.69 73 MET A C 1
ATOM 556 O O . MET A 1 73 ? -12.799 -5.783 -2.413 1.00 75.69 73 MET A O 1
ATOM 560 N N . GLN A 1 74 ? -13.458 -6.244 -4.496 1.00 82.06 74 GLN A N 1
ATOM 561 C CA . GLN A 1 74 ? -13.238 -7.693 -4.380 1.00 82.06 74 GLN A CA 1
ATOM 562 C C . GLN A 1 74 ? -11.773 -8.085 -4.592 1.00 82.06 74 GLN A C 1
ATOM 564 O O . GLN A 1 74 ? -11.387 -9.200 -4.252 1.00 82.06 74 GLN A O 1
ATOM 569 N N . ASN A 1 75 ? -10.938 -7.185 -5.120 1.00 87.81 75 ASN A N 1
ATOM 570 C CA . ASN A 1 75 ? -9.526 -7.474 -5.315 1.00 87.81 75 ASN A CA 1
ATOM 571 C C . ASN A 1 75 ? -8.781 -7.428 -3.961 1.00 87.81 75 ASN A C 1
ATOM 573 O O . ASN A 1 75 ? -8.710 -6.361 -3.343 1.00 87.81 75 ASN A O 1
ATOM 577 N N . PRO A 1 76 ? -8.181 -8.539 -3.495 1.00 87.12 76 PRO A N 1
ATOM 578 C CA . PRO A 1 76 ? -7.506 -8.591 -2.197 1.00 87.12 76 PRO A CA 1
ATOM 579 C C . PRO A 1 76 ? -6.315 -7.628 -2.108 1.00 87.12 76 PRO A C 1
ATOM 581 O O . PRO A 1 76 ? -6.095 -7.021 -1.061 1.00 87.12 76 PRO A O 1
ATOM 584 N N . MET A 1 77 ? -5.594 -7.404 -3.211 1.00 88.75 77 MET A N 1
ATOM 585 C CA . MET A 1 77 ? -4.486 -6.441 -3.246 1.00 88.75 77 MET A CA 1
ATOM 586 C C . MET A 1 77 ? -4.985 -5.011 -3.072 1.00 88.75 77 MET A C 1
ATOM 588 O O . MET A 1 77 ? -4.353 -4.185 -2.415 1.00 88.75 77 MET A O 1
ATOM 592 N N . HIS A 1 78 ? -6.155 -4.725 -3.635 1.00 88.69 78 HIS A N 1
ATOM 593 C CA . HIS A 1 78 ? -6.794 -3.430 -3.492 1.00 88.69 78 HIS A CA 1
ATOM 594 C C . HIS A 1 78 ? -7.253 -3.185 -2.053 1.00 88.69 78 HIS A C 1
ATOM 596 O O . HIS A 1 78 ? -6.944 -2.143 -1.474 1.00 88.69 78 HIS A O 1
ATOM 602 N N . GLN A 1 79 ? -7.916 -4.175 -1.448 1.00 90.06 79 GLN A N 1
ATOM 603 C CA . GLN A 1 79 ? -8.313 -4.118 -0.042 1.00 90.06 79 GLN A CA 1
ATOM 604 C C . GLN A 1 79 ? -7.106 -3.921 0.882 1.00 90.06 79 GLN A C 1
ATOM 606 O O . GLN A 1 79 ? -7.168 -3.103 1.800 1.00 90.06 79 GLN A O 1
ATOM 611 N N . ALA A 1 80 ? -6.007 -4.636 0.629 1.00 91.25 80 ALA A N 1
ATOM 612 C CA . ALA A 1 80 ? -4.787 -4.511 1.413 1.00 91.25 80 ALA A CA 1
ATOM 613 C C . ALA A 1 80 ? -4.185 -3.103 1.298 1.00 91.25 80 ALA A C 1
ATOM 615 O O . ALA A 1 80 ? -3.957 -2.455 2.317 1.00 91.25 80 ALA A O 1
ATOM 616 N N . SER A 1 81 ? -4.050 -2.563 0.080 1.00 90.88 81 SER A N 1
ATOM 617 C CA . SER A 1 81 ? -3.569 -1.188 -0.104 1.00 90.88 81 SER A CA 1
ATOM 618 C C . SER A 1 81 ? -4.466 -0.148 0.572 1.00 90.88 81 SER A C 1
ATOM 620 O O . SER A 1 81 ? -3.951 0.870 1.032 1.00 90.88 81 SER A O 1
ATOM 622 N N . MET A 1 82 ? -5.786 -0.352 0.605 1.00 92.25 82 MET A N 1
ATOM 623 C CA . MET A 1 82 ? -6.697 0.541 1.325 1.00 92.25 82 MET A CA 1
ATOM 624 C C . MET A 1 82 ? -6.521 0.432 2.838 1.00 92.25 82 MET A C 1
ATOM 626 O O . MET A 1 82 ? -6.603 1.445 3.532 1.00 92.25 82 MET A O 1
ATOM 630 N N . MET A 1 83 ? -6.262 -0.773 3.356 1.00 94.06 83 MET A N 1
ATOM 631 C CA . MET A 1 83 ? -6.095 -1.022 4.789 1.00 94.06 83 MET A CA 1
ATOM 632 C C . MET A 1 83 ? -4.995 -0.145 5.395 1.00 94.06 83 MET A C 1
ATOM 634 O O . MET A 1 83 ? -5.196 0.396 6.479 1.00 94.06 83 MET A O 1
ATOM 638 N N . THR A 1 84 ? -3.901 0.084 4.660 1.00 94.69 84 THR A N 1
ATOM 639 C CA . THR A 1 84 ? -2.791 0.961 5.075 1.00 94.69 84 THR A CA 1
ATOM 640 C C . THR A 1 84 ? -3.241 2.384 5.431 1.00 94.69 84 THR A C 1
ATOM 642 O O . THR A 1 84 ? -2.660 3.025 6.303 1.00 94.69 84 THR A O 1
ATOM 645 N N . PHE A 1 85 ? -4.291 2.889 4.776 1.00 94.31 85 PHE A N 1
ATOM 646 C CA . PHE A 1 85 ? -4.862 4.213 5.050 1.00 94.31 85 PHE A CA 1
ATOM 647 C C . PHE A 1 85 ? -6.071 4.143 5.984 1.00 94.31 85 PHE A C 1
ATOM 649 O O . PHE A 1 85 ? -6.293 5.042 6.793 1.00 94.31 85 PHE A O 1
ATOM 656 N N . MET A 1 86 ? -6.868 3.083 5.866 1.00 94.50 86 MET A N 1
ATOM 657 C CA . MET A 1 86 ? -8.123 2.931 6.590 1.00 94.50 86 MET A CA 1
ATOM 658 C C . MET A 1 86 ? -7.908 2.627 8.072 1.00 94.50 86 MET A C 1
ATOM 660 O O . MET A 1 86 ? -8.663 3.125 8.900 1.00 94.50 86 MET A O 1
ATOM 664 N N . LEU A 1 87 ? -6.906 1.817 8.418 1.00 96.25 87 LEU A N 1
ATOM 665 C CA . LEU A 1 87 ? -6.708 1.348 9.788 1.00 96.25 87 LEU A CA 1
ATOM 666 C C . LEU A 1 87 ? -6.469 2.501 10.791 1.00 96.25 87 LEU A C 1
ATOM 668 O O . LEU A 1 87 ? -7.174 2.516 11.799 1.00 96.25 87 LEU A O 1
ATOM 672 N N . PRO A 1 88 ? -5.644 3.533 10.492 1.00 96.44 88 PRO A N 1
ATOM 673 C CA . PRO A 1 88 ? -5.593 4.756 11.303 1.00 96.44 88 PRO A CA 1
ATOM 674 C C . PRO A 1 88 ? -6.951 5.463 11.452 1.00 96.44 88 PRO A C 1
ATOM 676 O O . PRO A 1 88 ? -7.307 5.912 12.535 1.00 96.44 88 PRO A O 1
ATOM 679 N N . ALA A 1 89 ? -7.747 5.550 10.381 1.00 96.06 89 ALA A N 1
ATOM 680 C CA . ALA A 1 89 ? -9.057 6.213 10.421 1.00 96.06 89 ALA A CA 1
ATOM 681 C C . ALA A 1 89 ? -10.103 5.432 11.244 1.00 96.06 89 ALA A C 1
ATOM 683 O O . ALA A 1 89 ? -11.118 5.993 11.665 1.00 96.06 89 ALA A O 1
ATOM 684 N N . LEU A 1 90 ? -9.860 4.140 11.479 1.00 97.06 90 LEU A N 1
ATOM 685 C CA . LEU A 1 90 ? -10.683 3.271 12.315 1.00 97.06 90 LEU A CA 1
ATOM 686 C C . LEU A 1 90 ? -10.220 3.229 13.778 1.00 97.06 90 LEU A C 1
ATOM 688 O O . LEU A 1 90 ? -10.826 2.483 14.545 1.00 97.06 90 LEU A O 1
ATOM 692 N N . ALA A 1 91 ? -9.217 4.023 14.178 1.00 97.12 91 ALA A N 1
ATOM 693 C CA . ALA A 1 91 ? -8.595 3.941 15.499 1.00 97.12 91 ALA A CA 1
ATOM 694 C C . ALA A 1 91 ? -9.608 3.914 16.655 1.00 97.12 91 ALA A C 1
ATOM 696 O O . ALA A 1 91 ? -9.667 2.921 17.376 1.00 97.12 91 ALA A O 1
ATOM 697 N N . ASP A 1 92 ? -10.488 4.918 16.773 1.00 97.06 92 ASP A N 1
ATOM 698 C CA . ASP A 1 92 ? -11.466 4.927 17.875 1.00 97.06 92 ASP A CA 1
ATOM 699 C C . ASP A 1 92 ? -12.547 3.848 17.726 1.00 97.06 92 ASP A C 1
ATOM 701 O O . ASP A 1 92 ? -13.091 3.381 18.718 1.00 97.06 92 ASP A O 1
ATOM 705 N N . THR A 1 93 ? -12.877 3.434 16.494 1.00 97.06 93 THR A N 1
ATOM 706 C CA . THR A 1 93 ? -13.860 2.352 16.276 1.00 97.06 93 THR A CA 1
ATOM 707 C C . THR A 1 93 ? -13.308 1.007 16.741 1.00 97.06 93 THR A C 1
ATOM 709 O O . THR A 1 93 ? -14.061 0.165 17.219 1.00 97.06 93 THR A O 1
ATOM 712 N N . LEU A 1 94 ? -12.000 0.801 16.592 1.00 97.69 94 LEU A N 1
ATOM 713 C CA . LEU A 1 94 ? -11.300 -0.395 17.049 1.00 97.69 94 LEU A CA 1
ATOM 714 C C . LEU A 1 94 ? -10.780 -0.255 18.486 1.00 97.69 94 LEU A C 1
ATOM 716 O O . LEU A 1 94 ? -10.264 -1.228 19.025 1.00 97.69 94 LEU A O 1
ATOM 720 N N . GLY A 1 95 ? -10.891 0.927 19.099 1.00 98.00 95 GLY A N 1
ATOM 721 C CA . GLY A 1 95 ? -10.311 1.207 20.411 1.00 98.00 95 GLY A CA 1
ATOM 722 C C . GLY A 1 95 ? -8.804 0.950 20.437 1.00 98.00 95 GLY A C 1
ATOM 723 O O . GLY A 1 95 ? -8.326 0.233 21.315 1.00 98.00 95 GLY A O 1
ATOM 724 N N . LEU A 1 96 ? -8.068 1.447 19.436 1.00 98.31 96 LEU A N 1
ATOM 725 C CA . LEU A 1 96 ? -6.609 1.309 19.411 1.00 98.31 96 LEU A CA 1
ATOM 726 C C . LEU A 1 96 ? -5.987 2.091 20.568 1.00 98.31 96 LEU A C 1
ATOM 728 O O . LEU A 1 96 ? -6.376 3.228 20.825 1.00 98.31 96 LEU A O 1
ATOM 732 N N . SER A 1 97 ? -5.000 1.497 21.236 1.00 98.56 97 SER A N 1
ATOM 733 C CA . SER A 1 97 ? -4.188 2.233 22.206 1.00 98.56 97 SER A CA 1
ATOM 734 C C . SER A 1 97 ? -3.262 3.230 21.505 1.00 98.56 97 SER A C 1
ATOM 736 O O . SER A 1 97 ? -2.945 3.071 20.323 1.00 98.56 97 SER A O 1
ATOM 738 N N . ASP A 1 98 ? -2.752 4.214 22.248 1.00 98.25 98 ASP A N 1
ATOM 739 C CA . ASP A 1 98 ? -1.787 5.187 21.719 1.00 98.25 98 ASP A CA 1
ATOM 740 C C . ASP A 1 98 ? -0.549 4.500 21.124 1.00 98.25 98 ASP A C 1
ATOM 742 O O . ASP A 1 98 ? -0.091 4.858 20.040 1.00 98.25 98 ASP A O 1
ATOM 746 N N . GLN A 1 99 ? -0.061 3.440 21.777 1.00 98.50 99 GLN A N 1
ATOM 747 C CA . GLN A 1 99 ? 1.073 2.651 21.293 1.00 98.50 99 GLN A CA 1
ATOM 748 C C . GLN A 1 99 ? 0.751 1.916 19.983 1.00 98.50 99 GLN A C 1
ATOM 750 O O . GLN A 1 99 ? 1.581 1.886 19.072 1.00 98.50 99 GLN A O 1
ATOM 755 N N . GLN A 1 100 ? -0.443 1.324 19.862 1.00 98.44 100 GLN A N 1
ATOM 756 C CA . GLN A 1 100 ? -0.875 0.690 18.613 1.00 98.44 100 GLN A CA 1
ATOM 757 C C . GLN A 1 100 ? -1.003 1.727 17.496 1.00 98.44 100 GLN A C 1
ATOM 759 O O . GLN A 1 100 ? -0.553 1.489 16.376 1.00 98.44 100 GLN A O 1
ATOM 764 N N . MET A 1 101 ? -1.575 2.892 17.802 1.00 98.38 101 MET A N 1
ATOM 765 C CA . MET A 1 101 ? -1.732 3.980 16.844 1.00 98.38 101 MET A CA 1
ATOM 766 C C . MET A 1 101 ? -0.377 4.517 16.367 1.00 98.38 101 MET A C 1
ATOM 768 O O . MET A 1 101 ? -0.192 4.749 15.172 1.00 98.38 101 MET A O 1
ATOM 772 N N . GLU A 1 102 ? 0.600 4.659 17.265 1.00 98.31 102 GLU A N 1
ATOM 773 C CA . GLU A 1 102 ? 1.963 5.050 16.905 1.00 98.31 102 GLU A CA 1
ATOM 774 C C . GLU A 1 102 ? 2.615 4.029 15.958 1.00 98.31 102 GLU A C 1
ATOM 776 O O . GLU A 1 102 ? 3.162 4.411 14.921 1.00 98.31 102 GLU A O 1
ATOM 781 N N . GLN A 1 103 ? 2.507 2.731 16.264 1.00 98.38 103 GLN A N 1
ATOM 782 C CA . GLN A 1 103 ? 3.046 1.660 15.416 1.00 98.38 103 GLN A CA 1
ATOM 783 C C . GLN A 1 103 ? 2.392 1.640 14.033 1.00 98.38 103 GLN A C 1
ATOM 785 O O . GLN A 1 103 ? 3.086 1.586 13.019 1.00 98.38 103 GLN A O 1
ATOM 790 N N . VAL A 1 104 ? 1.064 1.748 13.972 1.00 98.31 104 VAL A N 1
ATOM 791 C CA . VAL A 1 104 ? 0.325 1.814 12.707 1.00 98.31 104 VAL A CA 1
ATOM 792 C C . VAL A 1 104 ? 0.752 3.038 11.891 1.00 98.31 104 VAL A C 1
ATOM 794 O O . VAL A 1 104 ? 1.011 2.921 10.694 1.00 98.31 104 VAL A O 1
ATOM 797 N N . ASN A 1 105 ? 0.875 4.214 12.507 1.00 97.31 105 ASN A N 1
ATOM 798 C CA . ASN A 1 105 ? 1.314 5.418 11.799 1.00 97.31 105 ASN A CA 1
ATOM 799 C C . ASN A 1 105 ? 2.757 5.307 11.294 1.00 97.31 105 ASN A C 1
ATOM 801 O O . ASN A 1 105 ? 3.055 5.775 10.192 1.00 97.31 105 ASN A O 1
ATOM 805 N N . ARG A 1 106 ? 3.639 4.653 12.057 1.00 98.38 106 ARG A N 1
ATOM 806 C CA . ARG A 1 106 ? 5.017 4.374 11.644 1.00 98.38 106 ARG A CA 1
ATOM 807 C C . ARG A 1 106 ? 5.058 3.477 10.408 1.00 98.38 106 ARG A C 1
ATOM 809 O O . ARG A 1 106 ? 5.616 3.894 9.396 1.00 98.38 106 ARG A O 1
ATOM 816 N N . LEU A 1 107 ? 4.369 2.334 10.445 1.00 98.25 107 LEU A N 1
ATOM 817 C CA . LEU A 1 107 ? 4.250 1.413 9.307 1.00 98.25 107 LEU A CA 1
ATOM 818 C C . LEU A 1 107 ? 3.678 2.115 8.066 1.00 98.25 107 LEU A C 1
ATOM 820 O O . LEU A 1 107 ? 4.167 1.939 6.951 1.00 98.25 107 LEU A O 1
ATOM 824 N N . LYS A 1 108 ? 2.666 2.976 8.248 1.00 96.75 108 LYS A N 1
ATOM 825 C CA . LYS A 1 108 ? 2.103 3.784 7.156 1.00 96.75 108 LYS A CA 1
ATOM 826 C C . LYS A 1 108 ? 3.165 4.708 6.557 1.00 96.75 108 LYS A C 1
ATOM 828 O O . LYS A 1 108 ? 3.280 4.793 5.336 1.00 96.75 108 LYS A O 1
ATOM 833 N N . SER A 1 109 ? 3.912 5.419 7.399 1.00 96.81 109 SER A N 1
ATOM 834 C CA . SER A 1 109 ? 4.952 6.359 6.970 1.00 9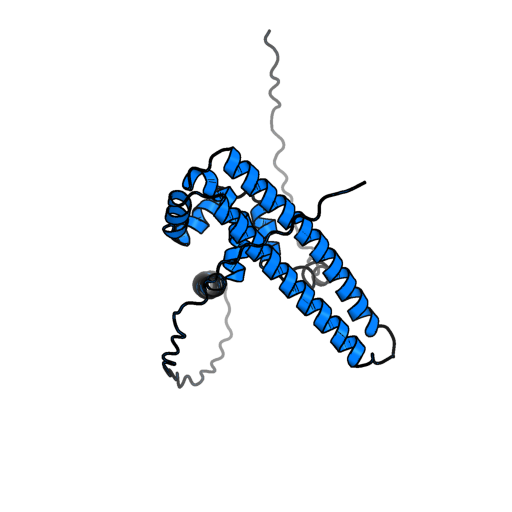6.81 109 SER A CA 1
ATOM 835 C C . SER A 1 109 ? 6.084 5.661 6.212 1.00 96.81 109 SER A C 1
ATOM 837 O O . SER A 1 109 ? 6.512 6.139 5.157 1.00 96.81 109 SER A O 1
ATOM 839 N N . GLU A 1 110 ? 6.538 4.513 6.710 1.00 97.50 110 GLU A N 1
ATOM 840 C CA . GLU A 1 110 ? 7.560 3.680 6.069 1.00 97.50 110 GLU A CA 1
ATOM 841 C C . GLU A 1 110 ? 7.087 3.200 4.693 1.00 97.50 110 GLU A C 1
ATOM 843 O O . GLU A 1 110 ? 7.754 3.461 3.689 1.00 97.50 110 GLU A O 1
ATOM 848 N N . ALA A 1 111 ? 5.878 2.639 4.607 1.00 95.56 111 ALA A N 1
ATOM 849 C CA . ALA A 1 111 ? 5.301 2.206 3.337 1.00 95.56 111 ALA A CA 1
ATOM 850 C C . ALA A 1 111 ? 5.116 3.361 2.341 1.00 95.56 111 ALA A C 1
ATOM 852 O O . ALA A 1 111 ? 5.333 3.199 1.138 1.00 95.56 111 ALA A O 1
ATOM 853 N N . MET A 1 112 ? 4.741 4.559 2.806 1.00 94.00 112 MET A N 1
ATOM 854 C CA . MET A 1 112 ? 4.627 5.731 1.929 1.00 94.00 112 MET A CA 1
ATOM 855 C C . MET A 1 112 ? 5.986 6.218 1.422 1.00 94.00 112 MET A C 1
ATOM 857 O O . MET A 1 112 ? 6.074 6.658 0.271 1.00 94.00 112 MET A O 1
ATOM 861 N N . THR A 1 113 ? 7.028 6.119 2.246 1.00 96.06 113 THR A N 1
ATOM 862 C CA . THR A 1 113 ? 8.407 6.439 1.856 1.00 96.06 113 THR A CA 1
ATOM 863 C C . THR A 1 113 ? 8.899 5.441 0.813 1.00 96.06 113 THR A C 1
ATOM 865 O O . THR A 1 113 ? 9.222 5.842 -0.304 1.00 96.06 113 THR A O 1
ATOM 868 N N . GLN A 1 114 ? 8.804 4.141 1.103 1.00 95.62 114 GLN A N 1
ATOM 869 C CA . GLN A 1 114 ? 9.176 3.073 0.174 1.00 95.62 114 GLN A CA 1
ATOM 870 C C . GLN A 1 114 ? 8.438 3.202 -1.164 1.00 95.62 114 GLN A C 1
ATOM 872 O O . GLN A 1 114 ? 9.034 3.110 -2.236 1.00 95.62 114 GLN A O 1
ATOM 877 N N . ARG A 1 115 ? 7.134 3.489 -1.126 1.00 92.19 115 ARG A N 1
ATOM 878 C CA . ARG A 1 115 ? 6.330 3.696 -2.332 1.00 92.19 115 ARG A CA 1
ATOM 879 C C . ARG A 1 115 ? 6.787 4.906 -3.147 1.00 92.19 115 ARG A C 1
ATOM 881 O O . ARG A 1 115 ? 6.702 4.875 -4.377 1.00 92.19 115 ARG A O 1
ATOM 888 N N . LYS A 1 116 ? 7.207 5.996 -2.499 1.00 92.75 116 LYS A N 1
ATOM 889 C CA . LYS A 1 116 ? 7.744 7.177 -3.191 1.00 92.75 116 LYS A CA 1
ATOM 890 C C . LYS A 1 116 ? 9.027 6.813 -3.937 1.00 92.75 116 LYS A C 1
ATOM 892 O O . LYS A 1 116 ? 9.151 7.172 -5.108 1.00 92.75 116 LYS A O 1
ATOM 897 N N . ASP A 1 117 ? 9.907 6.052 -3.297 1.00 95.50 117 ASP A N 1
ATOM 898 C CA . ASP A 1 117 ? 11.175 5.613 -3.881 1.00 95.50 117 ASP A CA 1
ATOM 899 C C . ASP A 1 117 ? 10.943 4.648 -5.050 1.00 95.50 117 ASP A C 1
ATOM 901 O O . ASP A 1 117 ? 11.444 4.875 -6.152 1.00 95.50 117 ASP A O 1
ATOM 905 N N . GLN A 1 118 ? 10.072 3.650 -4.874 1.00 93.62 118 GLN A N 1
ATOM 906 C CA . GLN A 1 118 ? 9.654 2.737 -5.946 1.00 93.62 118 GLN A CA 1
ATOM 907 C C . GLN A 1 118 ? 9.011 3.482 -7.122 1.00 93.62 118 GLN A C 1
ATOM 909 O O . GLN A 1 118 ? 9.266 3.169 -8.284 1.00 93.62 118 GLN A O 1
ATOM 914 N N . LYS A 1 119 ? 8.191 4.507 -6.852 1.00 92.06 119 LYS A N 1
ATOM 915 C CA . LYS A 1 119 ? 7.617 5.348 -7.909 1.00 92.06 119 LYS A CA 1
ATOM 916 C C . LYS A 1 119 ? 8.712 6.087 -8.678 1.00 92.06 119 LYS A C 1
ATOM 918 O O . LYS A 1 119 ? 8.608 6.196 -9.898 1.00 92.06 119 LYS A O 1
ATOM 923 N N . GLN A 1 120 ? 9.731 6.601 -7.993 1.00 94.44 120 GLN A N 1
ATOM 924 C CA . GLN A 1 120 ? 10.857 7.263 -8.646 1.00 94.44 120 GLN A CA 1
ATOM 925 C C . GLN A 1 120 ? 11.634 6.285 -9.534 1.00 94.44 120 GLN A C 1
ATOM 927 O O . GLN A 1 120 ? 11.879 6.602 -10.695 1.00 94.44 120 GLN A O 1
ATOM 932 N N . GLN A 1 121 ? 11.928 5.081 -9.037 1.00 95.62 121 GLN A N 1
ATOM 933 C CA . GLN A 1 121 ? 12.575 4.015 -9.811 1.00 95.62 121 GLN A CA 1
ATOM 934 C C . GLN A 1 121 ? 11.756 3.628 -11.049 1.00 95.62 121 GLN A C 1
ATOM 936 O O . GLN A 1 121 ? 12.287 3.590 -12.155 1.00 95.62 121 GLN A O 1
ATOM 941 N N . MET A 1 122 ? 10.440 3.454 -10.896 1.00 95.25 122 MET A N 1
ATOM 942 C CA . MET A 1 122 ? 9.524 3.186 -12.008 1.00 95.25 122 MET A CA 1
ATOM 943 C C . MET A 1 122 ? 9.547 4.301 -13.064 1.00 95.25 122 MET A C 1
ATOM 945 O O . MET A 1 122 ? 9.497 4.024 -14.260 1.00 95.25 122 MET A O 1
ATOM 949 N N . MET A 1 123 ? 9.610 5.571 -12.646 1.00 93.81 123 MET A N 1
ATOM 950 C CA . MET A 1 123 ? 9.707 6.700 -13.578 1.00 93.81 123 MET A CA 1
ATOM 951 C C . MET A 1 123 ? 11.042 6.707 -14.325 1.00 93.81 123 MET A C 1
ATOM 953 O O . MET A 1 123 ? 11.038 6.934 -15.534 1.00 93.81 123 MET A O 1
ATOM 957 N N . THR A 1 124 ? 12.152 6.424 -13.639 1.00 96.06 124 THR A N 1
ATOM 958 C CA . THR A 1 124 ? 13.474 6.280 -14.264 1.00 96.06 124 THR A CA 1
ATOM 959 C C . THR A 1 124 ? 13.470 5.147 -15.291 1.00 96.06 124 THR A C 1
ATOM 961 O O . THR A 1 124 ? 13.741 5.403 -16.460 1.00 96.06 124 THR A O 1
ATOM 964 N N . GLN A 1 125 ? 13.028 3.945 -14.909 1.00 95.88 125 GLN A N 1
ATOM 965 C CA . GLN A 1 125 ? 12.946 2.790 -15.812 1.00 95.88 125 GLN A CA 1
ATOM 966 C C . GLN A 1 125 ? 12.060 3.064 -17.028 1.00 95.88 125 GLN A C 1
ATOM 968 O O . GLN A 1 125 ? 12.372 2.654 -18.144 1.00 95.88 125 GLN A O 1
ATOM 973 N N . ARG A 1 126 ? 10.934 3.761 -16.822 1.00 94.69 126 ARG A N 1
ATOM 974 C CA . ARG A 1 126 ? 10.038 4.148 -17.912 1.00 94.69 126 ARG A CA 1
ATOM 975 C C . ARG A 1 126 ? 10.705 5.148 -18.851 1.00 94.69 126 ARG A C 1
ATOM 977 O O . ARG A 1 126 ? 10.500 5.044 -20.054 1.00 94.69 126 ARG A O 1
ATOM 984 N N . LYS A 1 127 ? 11.474 6.108 -18.329 1.00 95.56 127 LYS A N 1
ATOM 985 C CA . LYS A 1 127 ? 12.231 7.058 -19.154 1.00 95.56 127 LYS A CA 1
ATOM 986 C C . LYS A 1 127 ? 13.277 6.327 -19.993 1.00 95.56 127 LYS A C 1
ATOM 988 O O . LYS A 1 127 ? 13.330 6.554 -21.192 1.00 95.56 127 LYS A O 1
ATOM 993 N N . GLU A 1 128 ? 14.043 5.428 -19.386 1.00 95.75 128 GLU A N 1
ATOM 994 C CA . GLU A 1 128 ? 15.031 4.607 -20.097 1.00 95.75 128 GLU A CA 1
ATOM 995 C C . GLU A 1 128 ? 14.371 3.738 -21.172 1.00 95.75 128 GLU A C 1
ATOM 997 O O . GLU A 1 128 ? 14.841 3.693 -22.304 1.00 95.75 128 GLU A O 1
ATOM 1002 N N . PHE A 1 129 ? 13.225 3.128 -20.855 1.00 95.94 129 PHE A N 1
ATOM 1003 C CA . PHE A 1 129 ? 12.444 2.357 -21.818 1.00 95.94 129 PHE A CA 1
ATOM 1004 C C . PHE A 1 129 ? 11.973 3.203 -23.007 1.00 95.94 129 PHE A C 1
ATOM 1006 O O . PHE A 1 129 ? 12.081 2.756 -24.142 1.00 95.94 129 PHE A O 1
ATOM 1013 N N . MET A 1 130 ? 11.465 4.417 -22.767 1.00 94.50 130 MET A N 1
ATOM 1014 C CA . MET A 1 130 ? 11.089 5.338 -23.848 1.00 94.50 130 MET A CA 1
ATOM 1015 C C . MET A 1 130 ? 12.310 5.782 -24.663 1.00 94.50 130 MET A C 1
ATOM 1017 O O . MET A 1 130 ? 12.204 5.891 -25.880 1.00 94.50 130 MET A O 1
ATOM 1021 N N . GLY A 1 131 ? 13.461 5.955 -24.006 1.00 95.31 131 GLY A N 1
ATOM 1022 C CA . GLY A 1 131 ? 14.740 6.278 -24.638 1.00 95.31 131 GLY A CA 1
ATOM 1023 C C . GLY A 1 131 ? 15.202 5.241 -25.664 1.00 95.31 131 GLY A C 1
ATOM 1024 O O . GLY A 1 131 ? 15.866 5.603 -26.628 1.00 95.31 131 GLY A O 1
ATOM 1025 N N . LEU A 1 132 ? 14.790 3.971 -25.532 1.00 94.94 132 LEU A N 1
ATOM 1026 C CA . LEU A 1 132 ? 15.065 2.931 -26.537 1.00 94.94 132 LEU A CA 1
ATOM 1027 C C . LEU A 1 132 ? 14.438 3.223 -27.910 1.00 94.94 132 LEU A C 1
ATOM 1029 O O . LEU A 1 132 ? 14.861 2.643 -28.905 1.00 94.94 132 LEU A O 1
ATOM 1033 N N . PHE A 1 133 ? 13.410 4.070 -27.952 1.00 94.06 133 PHE A N 1
ATOM 1034 C CA . PHE A 1 133 ? 12.679 4.436 -29.165 1.00 94.06 133 PHE A CA 1
ATOM 1035 C C . PHE A 1 133 ? 13.000 5.863 -29.629 1.00 94.06 133 PHE A C 1
ATOM 1037 O O . PHE A 1 133 ? 12.344 6.372 -30.536 1.00 94.06 133 PHE A O 1
ATOM 1044 N N . GLU A 1 134 ? 13.957 6.541 -28.990 1.00 92.19 134 GLU A N 1
ATOM 1045 C CA . GLU A 1 134 ? 14.406 7.859 -29.428 1.00 92.19 134 GLU A CA 1
ATOM 1046 C C . GLU A 1 134 ? 15.345 7.710 -30.642 1.00 92.19 134 GLU A C 1
ATOM 1048 O O . GLU A 1 134 ? 16.346 6.998 -30.591 1.00 92.19 134 GLU A O 1
ATOM 1053 N N . GLY A 1 135 ? 15.025 8.397 -31.745 1.00 87.19 135 GLY A N 1
ATOM 1054 C CA . GLY A 1 135 ? 15.761 8.325 -33.016 1.00 87.19 135 GLY A CA 1
ATOM 1055 C C . GLY A 1 135 ? 15.192 7.305 -34.015 1.00 87.19 135 GLY A C 1
ATOM 1056 O O . GLY A 1 135 ? 14.144 6.710 -33.788 1.00 87.19 135 GLY A O 1
ATOM 1057 N N . ASP A 1 136 ? 15.888 7.107 -35.139 1.00 80.50 136 ASP A N 1
ATOM 1058 C CA . ASP A 1 136 ? 15.429 6.244 -36.249 1.00 80.50 136 ASP A CA 1
ATOM 1059 C C . ASP A 1 136 ? 15.804 4.757 -36.080 1.00 80.50 136 ASP A C 1
ATOM 1061 O O . ASP A 1 136 ? 15.641 3.948 -36.995 1.00 80.50 136 ASP A O 1
ATOM 1065 N N . GLN A 1 137 ? 16.339 4.372 -34.919 1.00 82.38 137 GLN A N 1
ATOM 1066 C CA . GLN A 1 137 ? 16.767 3.000 -34.658 1.00 82.38 137 GLN A CA 1
ATOM 1067 C C . GLN A 1 137 ? 15.628 2.180 -34.052 1.00 82.38 137 GLN A C 1
ATOM 1069 O O . GLN A 1 137 ? 14.970 2.594 -33.101 1.00 82.38 137 GLN A O 1
ATOM 1074 N N . GLN A 1 138 ? 15.415 0.975 -34.584 1.00 92.00 138 GLN A N 1
ATOM 1075 C CA . GLN A 1 138 ? 14.524 0.004 -33.957 1.00 92.00 138 GLN A CA 1
ATOM 1076 C C . GLN A 1 138 ? 15.256 -0.667 -32.788 1.00 92.00 138 GLN A C 1
ATOM 1078 O O . GLN A 1 138 ? 16.310 -1.270 -33.013 1.00 92.00 138 GLN A O 1
ATOM 1083 N N . PRO A 1 139 ? 14.729 -0.604 -31.551 1.00 94.94 139 PRO A N 1
ATOM 1084 C CA . PRO A 1 139 ? 15.387 -1.243 -30.425 1.00 94.94 139 PRO A CA 1
ATOM 1085 C C . PRO A 1 139 ? 15.388 -2.761 -30.573 1.00 94.94 139 PRO A C 1
ATOM 1087 O O . PRO A 1 139 ? 14.428 -3.364 -31.061 1.00 94.94 139 PRO A O 1
ATOM 1090 N N . ALA A 1 140 ? 16.461 -3.394 -30.097 1.00 96.25 140 ALA A N 1
ATOM 1091 C CA . ALA A 1 140 ? 16.553 -4.845 -30.067 1.00 96.25 140 ALA A CA 1
ATOM 1092 C C . ALA A 1 140 ? 15.382 -5.438 -29.247 1.00 96.25 140 ALA A C 1
ATOM 1094 O O . ALA A 1 140 ? 15.136 -4.978 -28.124 1.00 96.25 140 ALA A O 1
ATOM 1095 N N . PRO A 1 141 ? 14.682 -6.477 -29.745 1.00 96.69 141 PRO A N 1
ATOM 1096 C CA . PRO A 1 141 ? 13.545 -7.077 -29.042 1.00 96.69 141 PRO A CA 1
ATOM 1097 C C . PRO A 1 141 ? 13.853 -7.520 -27.604 1.00 96.69 141 PRO A C 1
ATOM 1099 O O . PRO A 1 141 ? 12.996 -7.402 -26.726 1.00 96.69 141 PRO A O 1
ATOM 1102 N N . ASP A 1 142 ? 15.075 -7.990 -27.344 1.00 97.62 142 ASP A N 1
ATOM 1103 C CA . ASP A 1 142 ? 15.497 -8.421 -26.008 1.00 97.62 142 ASP A CA 1
ATOM 1104 C C . ASP A 1 142 ? 15.629 -7.250 -25.027 1.00 97.62 142 ASP A C 1
ATOM 1106 O O . ASP A 1 142 ? 15.216 -7.379 -23.875 1.00 97.62 142 ASP A O 1
ATOM 1110 N N . ALA A 1 143 ? 16.097 -6.082 -25.482 1.00 95.62 143 ALA A N 1
ATOM 1111 C CA . ALA A 1 143 ? 16.156 -4.876 -24.653 1.00 95.62 143 ALA A CA 1
ATOM 1112 C C . ALA A 1 143 ? 14.744 -4.409 -24.265 1.00 95.62 143 ALA A C 1
ATOM 1114 O O . ALA A 1 143 ? 14.462 -4.144 -23.095 1.00 95.62 143 ALA A O 1
ATOM 1115 N N . VAL A 1 144 ? 13.815 -4.398 -25.229 1.00 97.19 144 VAL A N 1
ATOM 1116 C CA . VAL A 1 144 ? 12.396 -4.094 -24.979 1.00 97.19 144 VAL A CA 1
ATOM 1117 C C . VAL A 1 144 ? 11.818 -5.059 -23.942 1.00 97.19 144 VAL A C 1
ATOM 1119 O O . VAL A 1 144 ? 11.200 -4.626 -22.967 1.00 97.19 144 VAL A O 1
ATOM 1122 N N . ARG A 1 145 ? 12.048 -6.368 -24.117 1.00 98.12 145 ARG A N 1
ATOM 1123 C CA . ARG A 1 145 ? 11.577 -7.399 -23.184 1.00 98.12 145 ARG A CA 1
ATOM 1124 C C . ARG A 1 145 ? 12.147 -7.190 -21.783 1.00 98.12 145 ARG A C 1
ATOM 1126 O O . ARG A 1 145 ? 11.383 -7.237 -20.824 1.00 98.12 145 ARG A O 1
ATOM 1133 N N . GLN A 1 146 ? 13.444 -6.919 -21.659 1.00 97.44 146 GLN A N 1
ATOM 1134 C CA . GLN A 1 146 ? 14.105 -6.705 -20.373 1.00 97.44 146 GLN A CA 1
ATOM 1135 C C . GLN A 1 146 ? 13.489 -5.531 -19.600 1.00 97.44 146 GLN A C 1
ATOM 1137 O O . GLN A 1 146 ? 13.158 -5.682 -18.424 1.00 97.44 146 GLN A O 1
ATOM 1142 N N . HIS A 1 147 ? 13.262 -4.386 -20.252 1.00 96.50 147 HIS A N 1
ATOM 1143 C CA . HIS A 1 147 ? 12.637 -3.233 -19.596 1.00 96.50 147 HIS A CA 1
ATOM 1144 C C . HIS A 1 147 ? 11.186 -3.505 -19.180 1.00 96.50 147 HIS A C 1
ATOM 1146 O O . HIS A 1 147 ? 10.781 -3.106 -18.086 1.00 96.50 147 HIS A O 1
ATOM 1152 N N . LEU A 1 148 ? 10.403 -4.181 -20.027 1.00 96.31 148 LEU A N 1
ATOM 1153 C CA . LEU A 1 148 ? 9.023 -4.549 -19.699 1.00 96.31 148 LEU A CA 1
ATOM 1154 C C . LEU A 1 148 ? 8.964 -5.512 -18.507 1.00 96.31 148 LEU A C 1
ATOM 1156 O O . LEU A 1 148 ? 8.152 -5.297 -17.606 1.00 96.31 148 LEU A O 1
ATOM 1160 N N . THR A 1 149 ? 9.842 -6.518 -18.467 1.00 98.00 149 THR A N 1
ATOM 1161 C CA . THR A 1 149 ? 9.963 -7.445 -17.334 1.00 98.00 149 THR A CA 1
ATOM 1162 C C . THR A 1 149 ? 10.346 -6.702 -16.057 1.00 98.00 149 THR A C 1
ATOM 1164 O O . THR A 1 149 ? 9.637 -6.824 -15.063 1.00 98.00 149 THR A O 1
ATOM 1167 N N . ALA A 1 150 ? 11.372 -5.846 -16.095 1.00 97.06 150 ALA A N 1
ATOM 1168 C CA . ALA A 1 150 ? 11.790 -5.065 -14.930 1.00 97.06 150 ALA A CA 1
ATOM 1169 C C . ALA A 1 150 ? 10.664 -4.156 -14.397 1.00 97.06 150 ALA A C 1
ATOM 1171 O O . ALA A 1 150 ? 10.433 -4.069 -13.191 1.00 97.06 150 ALA A O 1
ATOM 1172 N N . MET A 1 151 ? 9.896 -3.505 -15.281 1.00 95.94 151 MET A N 1
ATOM 1173 C CA . MET A 1 151 ? 8.723 -2.723 -14.870 1.00 95.94 151 MET A CA 1
ATOM 1174 C C . MET A 1 151 ? 7.608 -3.595 -14.278 1.00 95.94 151 MET A C 1
ATOM 1176 O O . MET A 1 151 ? 6.949 -3.180 -13.321 1.00 95.94 151 MET A O 1
ATOM 1180 N N . ALA A 1 152 ? 7.377 -4.791 -14.822 1.00 96.00 152 ALA A N 1
ATOM 1181 C CA . ALA A 1 152 ? 6.405 -5.729 -14.272 1.00 96.00 152 ALA A CA 1
ATOM 1182 C C . ALA A 1 152 ? 6.816 -6.207 -12.869 1.00 96.00 152 ALA A C 1
ATOM 1184 O O . ALA A 1 152 ? 5.988 -6.182 -11.957 1.00 96.00 152 ALA A O 1
ATOM 1185 N N . GLU A 1 153 ? 8.089 -6.549 -12.675 1.00 96.88 153 GLU A N 1
ATOM 1186 C CA . GLU A 1 153 ? 8.659 -6.951 -11.385 1.00 96.88 153 GLU A CA 1
ATOM 1187 C C . GLU A 1 153 ? 8.565 -5.831 -10.349 1.00 96.88 153 GLU A C 1
ATOM 1189 O O . GLU A 1 153 ? 8.060 -6.056 -9.252 1.00 96.88 153 GLU A O 1
ATOM 1194 N N . MET A 1 154 ? 8.944 -4.597 -10.701 1.00 95.38 154 MET A N 1
ATOM 1195 C CA . MET A 1 154 ? 8.793 -3.452 -9.797 1.00 95.38 154 MET A CA 1
ATOM 1196 C C . MET A 1 154 ? 7.330 -3.212 -9.407 1.00 95.38 154 MET A C 1
ATOM 1198 O O . MET A 1 154 ? 7.039 -2.909 -8.250 1.00 95.38 154 MET A O 1
ATOM 1202 N N . ARG A 1 155 ? 6.386 -3.357 -10.349 1.00 92.75 155 ARG A N 1
ATOM 1203 C CA . ARG A 1 155 ? 4.952 -3.234 -10.048 1.00 92.75 155 ARG A CA 1
ATOM 1204 C C . ARG A 1 155 ? 4.484 -4.345 -9.108 1.00 92.75 155 ARG A C 1
ATOM 1206 O O . ARG A 1 155 ? 3.739 -4.052 -8.174 1.00 92.75 155 ARG A O 1
ATOM 1213 N N . ALA A 1 156 ? 4.902 -5.586 -9.344 1.00 93.94 156 ALA A N 1
ATOM 1214 C CA . ALA A 1 156 ? 4.583 -6.709 -8.469 1.00 93.94 156 ALA A CA 1
ATOM 1215 C C . ALA A 1 156 ? 5.165 -6.494 -7.062 1.00 93.94 156 ALA A C 1
ATOM 1217 O O . ALA A 1 156 ? 4.435 -6.612 -6.081 1.00 93.94 156 ALA A O 1
ATOM 1218 N N . GLY A 1 157 ? 6.429 -6.072 -6.963 1.00 94.56 157 GLY A N 1
ATOM 1219 C CA . GLY A 1 157 ? 7.094 -5.745 -5.700 1.00 94.56 157 GLY A CA 1
ATOM 1220 C C . GLY A 1 157 ? 6.404 -4.613 -4.937 1.00 94.56 157 GLY A C 1
ATOM 1221 O O . GLY A 1 157 ? 6.204 -4.716 -3.731 1.00 94.56 157 GLY A O 1
ATOM 1222 N N . GLN A 1 158 ? 5.947 -3.565 -5.630 1.00 91.81 158 GLN A N 1
ATOM 1223 C CA . GLN A 1 158 ? 5.159 -2.496 -5.011 1.00 91.81 158 GLN A CA 1
ATOM 1224 C C . GLN A 1 158 ? 3.834 -3.017 -4.433 1.00 91.81 158 GLN A C 1
ATOM 1226 O O . GLN A 1 158 ? 3.426 -2.616 -3.342 1.00 91.81 158 GLN A O 1
ATOM 1231 N N . GLN A 1 159 ? 3.133 -3.884 -5.166 1.00 90.88 159 GLN A N 1
ATOM 1232 C CA . GLN A 1 159 ? 1.879 -4.467 -4.692 1.00 90.88 159 GLN A CA 1
ATOM 1233 C C . GLN A 1 159 ? 2.110 -5.400 -3.496 1.00 90.88 159 GLN A C 1
ATOM 1235 O O . GLN A 1 159 ? 1.361 -5.316 -2.522 1.00 90.88 159 GLN A O 1
ATOM 1240 N N . ALA A 1 160 ? 3.151 -6.235 -3.549 1.00 94.75 160 ALA A N 1
ATOM 1241 C CA . ALA A 1 160 ? 3.545 -7.122 -2.458 1.00 94.75 160 ALA A CA 1
ATOM 1242 C C . ALA A 1 160 ? 3.882 -6.333 -1.185 1.00 94.75 160 ALA A C 1
ATOM 1244 O O . ALA A 1 160 ? 3.282 -6.597 -0.149 1.00 94.75 160 ALA A O 1
ATOM 1245 N N . ALA A 1 161 ? 4.710 -5.289 -1.287 1.00 94.12 161 ALA A N 1
ATOM 1246 C CA . ALA A 1 161 ? 5.069 -4.441 -0.150 1.00 94.12 161 ALA A CA 1
ATOM 1247 C C . ALA A 1 161 ? 3.835 -3.809 0.521 1.00 94.12 161 ALA A C 1
ATOM 1249 O O . ALA A 1 161 ? 3.685 -3.859 1.737 1.00 94.12 161 ALA A O 1
ATOM 1250 N N . MET A 1 162 ? 2.885 -3.279 -0.264 1.00 92.19 162 MET A N 1
ATOM 1251 C CA . MET A 1 162 ? 1.637 -2.729 0.291 1.00 92.19 162 MET A CA 1
ATOM 1252 C C . MET A 1 162 ? 0.789 -3.794 1.000 1.00 92.19 162 MET A C 1
ATOM 1254 O O . MET A 1 162 ? 0.135 -3.497 2.002 1.00 92.19 162 MET A O 1
ATOM 1258 N N . TYR A 1 163 ? 0.774 -5.024 0.479 1.00 95.31 163 TYR A N 1
ATOM 1259 C CA . TYR A 1 163 ? 0.093 -6.142 1.122 1.00 95.31 163 TYR A CA 1
ATOM 1260 C C . TYR A 1 163 ? 0.773 -6.541 2.434 1.00 95.31 163 TYR A C 1
ATOM 1262 O O . TYR A 1 163 ? 0.084 -6.701 3.440 1.00 95.31 163 TYR A O 1
ATOM 1270 N N . GLU A 1 164 ? 2.100 -6.648 2.443 1.00 97.12 164 GLU A N 1
ATOM 1271 C CA . GLU A 1 164 ? 2.906 -6.965 3.626 1.00 97.12 164 GLU A CA 1
ATOM 1272 C C . GLU A 1 164 ? 2.695 -5.930 4.732 1.00 97.12 164 GLU A C 1
ATOM 1274 O O . GLU A 1 164 ? 2.273 -6.301 5.826 1.00 97.12 164 GLU A O 1
ATOM 1279 N N . THR A 1 165 ? 2.815 -4.633 4.424 1.00 97.44 165 THR A N 1
ATOM 1280 C CA . THR A 1 165 ? 2.518 -3.558 5.385 1.00 97.44 165 THR A CA 1
ATOM 1281 C C . THR A 1 165 ? 1.099 -3.677 5.945 1.00 97.44 165 THR A C 1
ATOM 1283 O O . THR A 1 165 ? 0.872 -3.493 7.141 1.00 97.44 165 THR A O 1
ATOM 1286 N N . ALA A 1 166 ? 0.107 -3.988 5.105 1.00 96.75 166 ALA A N 1
ATOM 1287 C CA . ALA A 1 166 ? -1.262 -4.172 5.575 1.00 96.75 166 ALA A CA 1
ATOM 1288 C C . ALA A 1 166 ? -1.396 -5.370 6.532 1.00 96.75 166 ALA A C 1
ATOM 1290 O O . ALA A 1 166 ? -2.188 -5.304 7.476 1.00 96.75 166 ALA A O 1
ATOM 1291 N N . GLN A 1 167 ? -0.637 -6.451 6.322 1.00 97.50 167 GLN A N 1
ATOM 1292 C CA . GLN A 1 167 ? -0.592 -7.570 7.265 1.00 97.50 167 GLN A CA 1
ATOM 1293 C C . GLN A 1 167 ? 0.100 -7.178 8.570 1.00 97.50 167 GLN A C 1
ATOM 1295 O O . GLN A 1 167 ? -0.450 -7.458 9.632 1.00 97.50 167 GLN A O 1
ATOM 1300 N N . GLU A 1 168 ? 1.238 -6.488 8.514 1.00 98.25 168 GLU A N 1
ATOM 1301 C CA . GLU A 1 168 ? 1.955 -5.996 9.698 1.00 98.25 168 GLU A CA 1
ATOM 1302 C C . GLU A 1 168 ? 1.056 -5.095 10.553 1.00 98.25 168 GLU A C 1
ATOM 1304 O O . GLU A 1 168 ? 0.902 -5.319 11.752 1.00 98.25 168 GLU A O 1
ATOM 1309 N N . MET A 1 169 ? 0.331 -4.160 9.933 1.00 98.31 169 MET A N 1
ATOM 1310 C CA . MET A 1 169 ? -0.646 -3.325 10.642 1.00 98.31 169 MET A CA 1
ATOM 1311 C C . MET A 1 169 ? -1.767 -4.139 11.295 1.00 98.31 169 MET A C 1
ATOM 1313 O O . MET A 1 169 ? -2.222 -3.804 12.386 1.00 98.31 169 MET A O 1
ATOM 1317 N N . ARG A 1 170 ? -2.227 -5.224 10.661 1.00 97.62 170 ARG A N 1
ATOM 1318 C CA . ARG A 1 170 ? -3.214 -6.131 11.271 1.00 97.62 170 ARG A CA 1
ATOM 1319 C C . ARG A 1 170 ? -2.628 -6.945 12.423 1.00 97.62 170 ARG A C 1
ATOM 1321 O O . ARG A 1 170 ? -3.390 -7.389 13.280 1.00 97.62 170 ARG A O 1
ATOM 1328 N N . GLN A 1 171 ? -1.318 -7.175 12.449 1.00 98.31 171 GLN A N 1
ATOM 1329 C CA . GLN A 1 171 ? -0.644 -7.875 13.544 1.00 98.31 171 GLN A CA 1
ATOM 1330 C C . GLN A 1 171 ? -0.476 -6.995 14.786 1.00 98.31 171 GLN A C 1
ATOM 1332 O O . GLN A 1 171 ? -0.456 -7.534 15.887 1.00 98.31 171 GLN A O 1
ATOM 1337 N N . VAL A 1 172 ? -0.461 -5.667 14.627 1.00 98.50 172 VAL A N 1
ATOM 1338 C CA . VAL A 1 172 ? -0.513 -4.710 15.751 1.00 98.50 172 VAL A CA 1
ATOM 1339 C C . VAL A 1 172 ? -1.828 -4.826 16.541 1.00 98.50 172 VAL A C 1
ATOM 1341 O O . VAL A 1 172 ? -1.880 -4.507 17.729 1.00 98.50 172 VAL A O 1
ATOM 1344 N N . LEU A 1 173 ? -2.902 -5.295 15.898 1.00 98.44 173 LEU A N 1
ATOM 1345 C CA . LEU A 1 173 ? -4.221 -5.447 16.510 1.00 98.44 173 LEU A CA 1
ATOM 1346 C C . LEU A 1 173 ? -4.320 -6.693 17.402 1.00 98.44 173 LEU A C 1
ATOM 1348 O O . LEU A 1 173 ? -3.817 -7.767 17.056 1.00 98.44 173 LEU A O 1
ATOM 1352 N N . THR A 1 174 ? -5.088 -6.589 18.489 1.00 98.56 174 THR A N 1
ATOM 1353 C CA . THR A 1 174 ? -5.484 -7.757 19.291 1.00 98.56 174 THR A CA 1
ATOM 1354 C C . THR A 1 174 ? -6.451 -8.664 18.520 1.00 98.56 174 THR A C 1
ATOM 1356 O O . THR A 1 174 ? -6.984 -8.305 17.462 1.00 98.56 174 THR A O 1
ATOM 1359 N N . ALA A 1 175 ? -6.709 -9.866 19.041 1.00 98.38 175 ALA A N 1
ATOM 1360 C CA . ALA A 1 175 ? -7.672 -10.785 18.436 1.00 98.38 175 ALA A CA 1
ATOM 1361 C C . ALA A 1 175 ? -9.085 -10.172 18.359 1.00 98.38 175 ALA A C 1
ATOM 1363 O O . ALA A 1 175 ? -9.736 -10.250 17.317 1.00 98.38 175 ALA A O 1
ATOM 1364 N N . GLU A 1 176 ? -9.516 -9.487 19.417 1.00 98.50 176 GLU A N 1
ATOM 1365 C CA . GLU A 1 176 ? -10.822 -8.831 19.530 1.00 98.50 176 GLU A CA 1
ATOM 1366 C C . GLU A 1 176 ? -10.953 -7.665 18.541 1.00 98.50 176 GLU A C 1
ATOM 1368 O O . GLU A 1 176 ? -11.976 -7.514 17.867 1.00 98.50 176 GLU A O 1
ATOM 1373 N N . GLN A 1 177 ? -9.893 -6.866 18.389 1.00 98.56 177 GLN A N 1
ATOM 1374 C CA . GLN A 1 177 ? -9.852 -5.766 17.425 1.00 98.56 177 GLN A CA 1
ATOM 1375 C C . GLN A 1 177 ? -9.890 -6.284 15.983 1.00 98.56 177 GLN A C 1
ATOM 1377 O O . GLN A 1 177 ? -10.607 -5.733 15.146 1.00 98.56 177 GLN A O 1
ATOM 1382 N N . ARG A 1 178 ? -9.179 -7.381 15.679 1.00 98.44 178 ARG A N 1
ATOM 1383 C CA . ARG A 1 178 ? -9.253 -8.039 14.362 1.00 98.44 178 ARG A CA 1
ATOM 1384 C C . ARG A 1 178 ? -10.649 -8.576 14.069 1.00 98.44 178 ARG A C 1
ATOM 1386 O O . ARG A 1 178 ? -11.117 -8.423 12.940 1.00 98.44 178 ARG A O 1
ATOM 1393 N N . GLN A 1 179 ? -11.315 -9.159 15.064 1.00 98.06 179 GLN A N 1
ATOM 1394 C CA . GLN A 1 179 ? -12.688 -9.640 14.923 1.00 98.06 179 GLN A CA 1
ATOM 1395 C C . GLN A 1 179 ? -13.662 -8.481 14.678 1.00 98.06 179 GLN A C 1
ATOM 1397 O O . GLN A 1 179 ? -14.499 -8.558 13.779 1.00 98.06 179 GLN A O 1
ATOM 1402 N N . THR A 1 180 ? -13.504 -7.375 15.408 1.00 98.06 180 THR A N 1
ATOM 1403 C CA . THR A 1 180 ? -14.279 -6.143 15.192 1.00 98.06 180 THR A CA 1
ATOM 1404 C C . THR A 1 180 ? -14.046 -5.583 13.787 1.00 98.06 180 THR A C 1
ATOM 1406 O O . THR A 1 180 ? -14.989 -5.281 13.062 1.00 98.06 180 THR A O 1
ATOM 1409 N N . LEU A 1 181 ? -12.794 -5.514 13.330 1.00 96.56 181 LEU A N 1
ATOM 1410 C CA . LEU A 1 181 ? -12.467 -5.070 11.973 1.00 96.56 181 LEU A CA 1
ATOM 1411 C C . LEU A 1 181 ? -13.089 -5.971 10.886 1.00 96.56 181 LEU A C 1
ATOM 1413 O O . LEU A 1 181 ? -13.498 -5.480 9.825 1.00 96.56 181 LEU A O 1
ATOM 1417 N N . ALA A 1 182 ? -13.152 -7.283 11.130 1.00 95.81 182 ALA A N 1
ATOM 1418 C CA . ALA A 1 182 ? -13.767 -8.250 10.226 1.00 95.81 182 ALA A CA 1
ATOM 1419 C C . ALA A 1 182 ? -15.300 -8.128 10.188 1.00 95.81 182 ALA A C 1
ATOM 1421 O O . ALA A 1 182 ? -15.881 -8.276 9.114 1.00 95.81 182 ALA A O 1
ATOM 1422 N N . SER A 1 183 ? -15.945 -7.803 11.315 1.00 97.25 183 SER A N 1
ATOM 1423 C CA . SER A 1 183 ? -17.405 -7.651 11.400 1.00 97.25 183 SER A CA 1
ATOM 1424 C C . SER A 1 183 ? -17.923 -6.333 10.811 1.00 97.25 183 SER A C 1
ATOM 1426 O O . SER A 1 183 ? -19.092 -6.243 10.432 1.00 97.25 183 SER A O 1
ATOM 1428 N N . LEU A 1 184 ? -17.063 -5.317 10.674 1.00 96.06 184 LEU A N 1
ATOM 1429 C CA . LEU A 1 184 ? -17.421 -4.058 10.024 1.00 96.06 184 LEU A CA 1
ATOM 1430 C C . LEU A 1 184 ? -17.800 -4.271 8.551 1.00 96.06 184 LEU A C 1
ATOM 1432 O O . LEU A 1 184 ? -16.987 -4.690 7.715 1.00 96.06 184 LEU A O 1
ATOM 1436 N N . THR A 1 185 ? -19.023 -3.864 8.211 1.00 93.44 185 THR A N 1
ATOM 1437 C CA . THR A 1 185 ? -19.502 -3.834 6.827 1.00 93.44 185 THR A CA 1
ATOM 1438 C C . THR A 1 185 ? -18.691 -2.845 5.992 1.00 93.44 185 THR A C 1
ATOM 1440 O O . THR A 1 185 ? -18.175 -1.839 6.490 1.00 93.44 185 THR A O 1
ATOM 1443 N N . HIS A 1 186 ? -18.637 -3.074 4.680 1.00 88.12 186 HIS A N 1
ATOM 1444 C CA . HIS A 1 186 ? -17.980 -2.150 3.751 1.00 88.12 186 HIS A CA 1
ATOM 1445 C C . HIS A 1 186 ? -18.523 -0.719 3.866 1.00 88.12 186 HIS A C 1
ATOM 1447 O O . HIS A 1 186 ? -17.764 0.245 3.910 1.00 88.12 186 HIS A O 1
ATOM 1453 N N . ARG A 1 187 ? -19.846 -0.560 4.004 1.00 89.69 187 ARG A N 1
ATOM 1454 C CA . ARG A 1 187 ? -20.473 0.761 4.154 1.00 89.69 187 ARG A CA 1
ATOM 1455 C C . ARG A 1 187 ? -20.001 1.476 5.424 1.00 89.69 187 ARG A C 1
ATOM 1457 O O . ARG A 1 187 ? -19.769 2.681 5.377 1.00 89.69 187 ARG A O 1
ATOM 1464 N N . GLN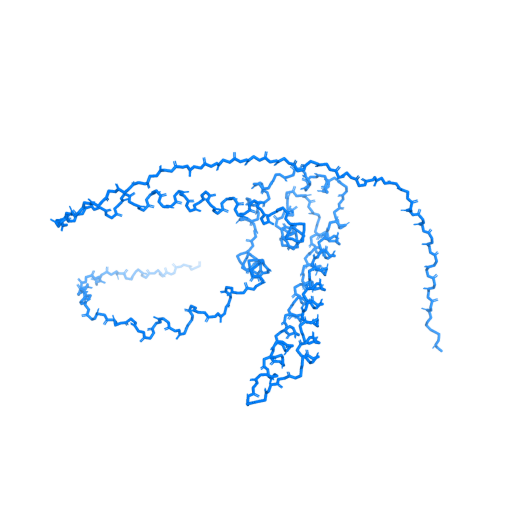 A 1 188 ? -19.835 0.756 6.535 1.00 93.81 188 GLN A N 1
ATOM 1465 C CA . GLN A 1 188 ? -19.296 1.328 7.774 1.00 93.81 188 GLN A CA 1
ATOM 1466 C C . GLN A 1 188 ? -17.834 1.742 7.605 1.00 93.81 188 GLN A C 1
ATOM 1468 O O . GLN A 1 188 ? -17.495 2.873 7.942 1.00 93.81 188 GLN A O 1
ATOM 1473 N N . LYS A 1 189 ? -17.002 0.875 7.014 1.00 93.31 189 LYS A N 1
ATOM 1474 C CA . LYS A 1 189 ? -15.594 1.170 6.697 1.00 93.31 189 LYS A CA 1
ATOM 1475 C C . LYS A 1 189 ? -15.462 2.448 5.866 1.00 93.31 189 LYS A C 1
ATOM 1477 O O . LYS A 1 189 ? -14.750 3.370 6.254 1.00 93.31 189 LYS A O 1
ATOM 1482 N N . MET A 1 190 ? -16.227 2.545 4.777 1.00 89.50 190 MET A N 1
ATOM 1483 C CA . MET A 1 190 ? -16.247 3.726 3.908 1.00 89.50 190 MET A CA 1
ATOM 1484 C C . MET A 1 190 ? -16.742 4.977 4.634 1.00 89.50 190 MET A C 1
ATOM 1486 O O . MET A 1 190 ? -16.150 6.040 4.478 1.00 89.50 190 MET A O 1
ATOM 1490 N N . ARG A 1 191 ? -17.808 4.871 5.438 1.00 93.00 191 ARG A N 1
ATOM 1491 C CA . ARG A 1 191 ? -18.334 6.008 6.204 1.00 93.00 191 ARG A CA 1
ATOM 1492 C C . ARG A 1 191 ? -17.287 6.553 7.171 1.00 93.00 191 ARG A C 1
ATOM 1494 O O . ARG A 1 191 ? -17.064 7.758 7.177 1.00 93.00 191 ARG A O 1
ATOM 1501 N N . GLN A 1 192 ? -16.642 5.674 7.940 1.00 93.38 192 GLN A N 1
ATOM 1502 C CA . GLN A 1 192 ? -15.605 6.067 8.895 1.00 93.38 192 GLN A CA 1
ATOM 1503 C C . GLN A 1 192 ? -14.440 6.743 8.184 1.00 93.38 192 GLN A C 1
ATOM 1505 O O . GLN A 1 192 ? -14.058 7.853 8.549 1.00 93.38 192 GLN A O 1
ATOM 1510 N N . MET A 1 193 ? -13.958 6.125 7.106 1.00 91.19 193 MET A N 1
ATOM 1511 C CA . MET A 1 193 ? -12.914 6.693 6.267 1.00 91.19 193 MET A CA 1
ATOM 1512 C C . MET A 1 193 ? -13.285 8.094 5.764 1.00 91.19 193 MET A C 1
ATOM 1514 O O . MET A 1 193 ? -12.514 9.019 5.964 1.00 91.19 193 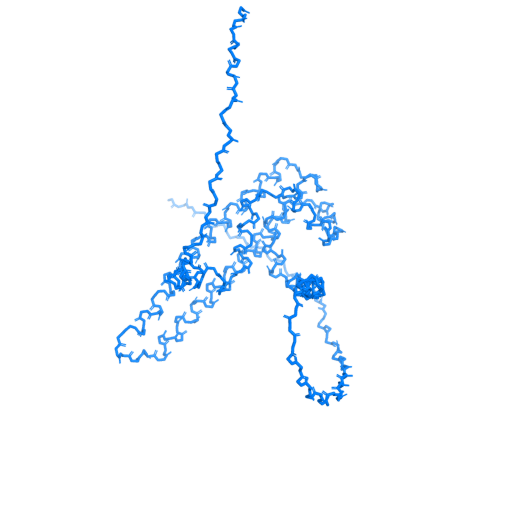MET A O 1
ATOM 1518 N N . MET A 1 194 ? -14.475 8.299 5.198 1.00 91.12 194 MET A N 1
ATOM 1519 C CA . MET A 1 194 ? -14.888 9.625 4.712 1.00 91.12 194 MET A CA 1
ATOM 1520 C C . MET A 1 194 ? -15.018 10.668 5.828 1.00 91.12 194 MET A C 1
ATOM 1522 O O . MET A 1 194 ? -14.785 11.846 5.585 1.00 91.12 194 MET A O 1
ATOM 1526 N N . SER A 1 195 ? -15.401 10.256 7.039 1.00 94.75 195 SER A N 1
ATOM 1527 C CA . SER A 1 195 ? -15.584 11.180 8.164 1.00 94.75 195 SER A CA 1
ATOM 1528 C C . SER A 1 195 ? -14.302 11.513 8.929 1.00 94.75 195 SER A C 1
ATOM 1530 O O . SER A 1 195 ? -14.242 12.560 9.563 1.00 94.75 195 SER A O 1
ATOM 1532 N N . ARG A 1 196 ? -13.305 10.620 8.914 1.00 94.44 196 ARG A N 1
ATOM 1533 C CA . ARG A 1 196 ? -12.136 10.692 9.809 1.00 94.44 196 ARG A CA 1
ATOM 1534 C C . ARG A 1 196 ? -10.804 10.754 9.084 1.00 94.44 196 ARG A C 1
ATOM 1536 O O . ARG A 1 196 ? -9.814 11.161 9.681 1.00 94.44 196 ARG A O 1
ATOM 1543 N N . MET A 1 197 ? -10.751 10.345 7.820 1.00 94.00 197 MET A N 1
ATOM 1544 C CA . MET A 1 197 ? -9.521 10.411 7.046 1.00 94.00 197 MET A CA 1
ATOM 1545 C C . MET A 1 197 ? -9.240 11.866 6.654 1.00 94.00 197 MET A C 1
ATOM 1547 O O . MET A 1 197 ? -10.084 12.493 6.008 1.00 94.00 197 MET A O 1
ATOM 1551 N N . PRO A 1 198 ? -8.051 12.406 6.974 1.00 94.19 198 PRO A N 1
ATOM 1552 C CA . PRO A 1 198 ? -7.633 13.701 6.463 1.00 94.19 198 PRO A CA 1
ATOM 1553 C C . PRO A 1 198 ? -7.704 13.728 4.934 1.00 94.19 198 PRO A C 1
ATOM 1555 O O . PRO A 1 198 ? -7.338 12.762 4.261 1.00 94.19 198 PRO A O 1
ATOM 1558 N N . MET A 1 199 ? -8.111 14.857 4.355 1.00 92.50 199 MET A N 1
ATOM 1559 C CA . MET A 1 199 ? -8.248 14.974 2.898 1.00 92.50 199 MET A CA 1
ATOM 1560 C C . MET A 1 199 ? -6.934 14.678 2.151 1.00 92.50 199 MET A C 1
ATOM 1562 O O . MET A 1 199 ? -6.953 14.112 1.059 1.00 92.50 199 MET A O 1
ATOM 1566 N N . MET A 1 200 ? -5.784 14.986 2.761 1.00 92.00 200 MET A N 1
ATOM 1567 C CA . MET A 1 200 ? -4.463 14.634 2.228 1.00 92.00 200 MET A CA 1
ATOM 1568 C C . MET A 1 200 ? -4.258 13.120 2.084 1.00 92.00 200 MET A C 1
ATOM 1570 O O . MET A 1 200 ? -3.779 12.671 1.040 1.00 92.00 200 MET A O 1
ATOM 1574 N N . ASP A 1 201 ? -4.669 12.341 3.085 1.00 92.88 201 ASP A N 1
ATOM 1575 C CA . ASP A 1 201 ? -4.592 10.878 3.061 1.00 92.88 201 ASP A CA 1
ATOM 1576 C C . ASP A 1 201 ? -5.542 10.295 2.018 1.00 92.88 201 ASP A C 1
ATOM 1578 O O . ASP A 1 201 ? -5.144 9.435 1.232 1.00 92.88 201 ASP A O 1
ATOM 1582 N N . MET A 1 202 ? -6.763 10.829 1.937 1.00 91.56 202 MET A N 1
ATOM 1583 C CA . MET A 1 202 ? -7.733 10.443 0.911 1.00 91.56 202 MET A CA 1
ATOM 1584 C C . MET A 1 202 ? -7.158 10.663 -0.494 1.00 91.56 202 MET A C 1
ATOM 1586 O O . MET A 1 202 ? -7.173 9.762 -1.332 1.00 91.56 202 MET A O 1
ATOM 1590 N N . MET A 1 203 ? -6.563 11.834 -0.749 1.00 90.38 203 MET A N 1
ATOM 1591 C CA . MET A 1 203 ? -5.898 12.121 -2.022 1.00 90.38 203 MET A CA 1
ATOM 1592 C C . MET A 1 203 ? -4.703 11.196 -2.284 1.00 90.38 203 MET A C 1
ATOM 1594 O O . MET A 1 203 ? -4.412 10.866 -3.436 1.00 90.38 203 MET A O 1
ATOM 1598 N N . GLN A 1 204 ? -3.954 10.805 -1.253 1.00 89.94 204 GLN A N 1
ATOM 1599 C CA . GLN A 1 204 ? -2.814 9.899 -1.400 1.00 89.94 204 GLN A CA 1
ATOM 1600 C C . GLN A 1 204 ? -3.254 8.461 -1.708 1.00 89.94 204 GLN A C 1
ATOM 1602 O O . GLN A 1 204 ? -2.632 7.806 -2.555 1.00 89.94 204 GLN A O 1
ATOM 1607 N N . MET A 1 205 ? -4.337 8.011 -1.076 1.00 90.25 205 MET A N 1
ATOM 1608 C CA . MET A 1 205 ? -4.995 6.732 -1.329 1.00 90.25 205 MET A CA 1
ATOM 1609 C C . MET A 1 205 ? -5.587 6.695 -2.743 1.00 90.25 205 MET A C 1
ATOM 1611 O O . MET A 1 205 ? -5.286 5.796 -3.520 1.00 90.25 205 MET A O 1
ATOM 1615 N N . MET A 1 206 ? -6.331 7.722 -3.164 1.00 87.88 206 MET A N 1
ATOM 1616 C CA . MET A 1 206 ? -6.850 7.780 -4.538 1.00 87.88 206 MET A CA 1
ATOM 1617 C C . MET A 1 206 ? -5.721 7.717 -5.573 1.00 87.88 206 MET A C 1
ATOM 1619 O O . MET A 1 206 ? -5.825 6.991 -6.564 1.00 87.88 206 MET A O 1
ATOM 1623 N N . ARG A 1 207 ? -4.601 8.406 -5.314 1.00 85.31 207 ARG A N 1
ATOM 1624 C CA . ARG A 1 207 ? -3.391 8.327 -6.147 1.00 85.31 207 ARG A CA 1
ATOM 1625 C C . ARG A 1 207 ? -2.707 6.955 -6.108 1.00 85.31 207 ARG A C 1
ATOM 1627 O O . ARG A 1 207 ? -1.929 6.663 -7.011 1.00 85.31 207 ARG A O 1
ATOM 1634 N N . SER A 1 208 ? -2.916 6.135 -5.075 1.00 82.44 208 SER A N 1
ATOM 1635 C CA . SER A 1 208 ? -2.404 4.752 -5.012 1.00 82.44 208 SER A CA 1
ATOM 1636 C C . SER A 1 208 ? -3.242 3.784 -5.814 1.00 82.44 208 SER A C 1
ATOM 1638 O O . SER A 1 208 ? -2.693 2.901 -6.463 1.00 82.44 208 SER A O 1
ATOM 1640 N N . MET A 1 209 ? -4.550 4.003 -5.822 1.00 77.00 209 MET A N 1
ATOM 1641 C CA . MET A 1 209 ? -5.503 3.142 -6.507 1.00 77.00 209 MET A CA 1
ATOM 1642 C C . MET A 1 209 ? -5.536 3.412 -8.014 1.00 77.00 209 MET A C 1
ATOM 1644 O O . MET A 1 209 ? -5.642 2.475 -8.798 1.00 77.00 209 MET A O 1
ATOM 1648 N N . HIS A 1 210 ? -5.364 4.666 -8.444 1.00 72.06 210 HIS A N 1
ATOM 1649 C CA . HIS A 1 210 ? -5.358 5.051 -9.865 1.00 72.06 210 HIS A CA 1
ATOM 1650 C C . HIS A 1 210 ? -4.004 4.792 -10.547 1.00 72.06 210 HIS A C 1
ATOM 1652 O O . HIS A 1 210 ? -3.519 5.610 -11.331 1.00 72.06 210 HIS A O 1
ATOM 1658 N N . GLY A 1 211 ? -3.374 3.660 -10.223 1.00 59.56 211 GLY A N 1
ATOM 1659 C CA . GLY A 1 211 ? -2.067 3.229 -10.710 1.00 59.56 211 GLY A CA 1
ATOM 1660 C C . GLY A 1 211 ? -2.031 2.940 -12.214 1.00 59.56 211 GLY A C 1
ATOM 1661 O O . GLY A 1 211 ? -1.857 1.798 -12.625 1.00 59.56 211 GLY A O 1
ATOM 1662 N N . GLY A 1 212 ? -2.142 3.979 -13.037 1.00 55.69 212 GLY A N 1
ATOM 1663 C CA . GLY A 1 212 ? -1.982 3.922 -14.485 1.00 55.69 212 GLY A CA 1
ATOM 1664 C C . GLY A 1 212 ? -3.070 4.700 -15.221 1.00 55.69 212 GLY A C 1
ATOM 1665 O O . GLY A 1 212 ? -4.252 4.517 -14.980 1.00 55.69 212 GLY A O 1
ATOM 1666 N N . MET A 1 213 ? -2.648 5.540 -16.161 1.00 40.41 213 MET A N 1
ATOM 1667 C CA . MET A 1 213 ? -3.445 6.192 -17.215 1.00 40.41 213 MET A CA 1
ATOM 1668 C C . MET A 1 213 ? -4.178 7.512 -16.914 1.00 40.41 213 MET A C 1
ATOM 1670 O O . MET A 1 213 ? -4.147 8.370 -17.788 1.00 40.41 213 MET A O 1
ATOM 1674 N N . MET A 1 214 ? -4.744 7.776 -15.732 1.00 44.94 214 MET A N 1
ATOM 1675 C CA . MET A 1 214 ? -5.516 9.033 -15.535 1.00 44.94 214 MET A CA 1
ATOM 1676 C C . MET A 1 214 ? -4.696 10.243 -15.034 1.00 44.94 214 MET A C 1
ATOM 1678 O O . MET A 1 214 ? -5.148 11.379 -15.122 1.00 44.94 214 MET A O 1
ATOM 1682 N N . GLY A 1 215 ? -3.486 10.036 -14.507 1.00 46.59 215 GLY A N 1
ATOM 1683 C CA . GLY A 1 215 ? -2.806 11.043 -13.677 1.00 46.59 215 GLY A CA 1
ATOM 1684 C C . GLY A 1 215 ? -1.859 12.041 -14.356 1.00 46.59 215 GLY A C 1
ATOM 1685 O O . GLY A 1 215 ? -1.208 12.786 -13.631 1.00 46.59 215 GLY A O 1
ATOM 1686 N N . GLY A 1 216 ? -1.706 12.063 -15.687 1.00 46.16 216 GLY A N 1
ATOM 1687 C CA . GLY A 1 216 ? -0.693 12.957 -16.282 1.00 46.16 216 GLY A CA 1
ATOM 1688 C C . GLY A 1 216 ? -0.702 13.191 -17.791 1.00 46.16 216 GLY A C 1
ATOM 1689 O O . GLY A 1 216 ? 0.270 13.736 -18.291 1.00 46.16 216 GLY A O 1
ATOM 1690 N N . GLY A 1 217 ? -1.738 12.778 -18.529 1.00 45.28 217 GLY A N 1
ATOM 1691 C CA . GLY A 1 217 ? -1.675 12.774 -19.998 1.00 45.28 217 GLY A CA 1
ATOM 1692 C C . GLY A 1 217 ? -2.421 13.881 -20.744 1.00 45.28 217 GLY A C 1
ATOM 1693 O O . GLY A 1 217 ? -1.943 14.303 -21.786 1.00 45.28 217 GLY A O 1
ATOM 1694 N N . MET A 1 218 ? -3.600 14.331 -20.290 1.00 42.06 218 MET A N 1
ATOM 1695 C CA . MET A 1 218 ? -4.498 15.052 -21.219 1.00 42.06 218 MET A CA 1
ATOM 1696 C C . MET A 1 218 ? -5.310 16.229 -20.670 1.00 42.06 218 MET A C 1
ATOM 1698 O O . MET A 1 218 ? -5.838 16.987 -21.476 1.00 42.06 218 MET A O 1
ATOM 1702 N N . MET A 1 219 ? -5.393 16.460 -19.355 1.00 45.62 219 MET A N 1
ATOM 1703 C CA . MET A 1 219 ? -6.206 17.584 -18.846 1.00 45.62 219 MET A CA 1
ATOM 1704 C C . MET A 1 219 ? -5.447 18.905 -18.645 1.00 45.62 219 MET A C 1
ATOM 1706 O O . MET A 1 219 ? -6.086 19.937 -18.481 1.00 45.62 219 MET A O 1
ATOM 1710 N N . GLY A 1 220 ? -4.111 18.910 -18.671 1.00 48.12 220 GLY A N 1
ATOM 1711 C CA . GLY A 1 220 ? -3.332 20.082 -18.244 1.00 48.12 220 GLY A CA 1
ATOM 1712 C C . GLY A 1 220 ? -2.851 21.037 -19.338 1.00 48.12 220 GLY A C 1
ATOM 1713 O O . GLY A 1 220 ? -2.565 22.185 -19.022 1.00 48.12 220 GLY A O 1
ATOM 1714 N N . GLN A 1 221 ? -2.719 20.599 -20.598 1.00 47.59 221 GLN A N 1
ATOM 1715 C CA . GLN A 1 221 ? -1.922 21.383 -21.561 1.00 47.59 221 GLN A CA 1
ATOM 1716 C C . GLN A 1 221 ? -2.463 21.469 -22.994 1.00 47.59 221 GLN A C 1
ATOM 1718 O O . GLN A 1 221 ? -2.042 22.354 -23.726 1.00 47.59 221 GLN A O 1
ATOM 1723 N N . GLY A 1 222 ? -3.421 20.623 -23.397 1.00 47.53 222 GLY A N 1
ATOM 1724 C CA . GLY A 1 222 ? -3.885 20.568 -24.795 1.00 47.53 222 GLY A CA 1
ATOM 1725 C C . GLY A 1 222 ? -5.262 21.173 -25.089 1.00 47.53 222 GLY A C 1
ATOM 1726 O O . GLY A 1 222 ? -5.533 21.513 -26.234 1.00 47.53 222 GLY A O 1
ATOM 1727 N N . MET A 1 223 ? -6.149 21.320 -24.095 1.00 45.50 223 MET A N 1
ATOM 1728 C CA . MET A 1 223 ? -7.542 21.743 -24.349 1.00 45.50 223 MET A CA 1
ATOM 1729 C C . MET A 1 223 ? -7.882 23.182 -23.947 1.00 45.50 223 MET A C 1
ATOM 1731 O O . MET A 1 223 ? -8.921 23.682 -24.366 1.00 45.50 223 MET A O 1
ATOM 1735 N N . MET A 1 224 ? -7.021 23.887 -23.203 1.00 48.66 224 MET A N 1
ATOM 1736 C CA . MET A 1 224 ? -7.251 25.314 -22.917 1.00 48.66 224 MET A CA 1
ATOM 1737 C C . MET A 1 224 ? -6.735 26.254 -24.012 1.00 48.66 224 MET A C 1
ATOM 1739 O O . MET A 1 224 ? -7.120 27.417 -24.026 1.00 48.66 224 MET A O 1
ATOM 1743 N N . GLN A 1 225 ? -5.912 25.778 -24.952 1.00 54.84 225 GLN A N 1
ATOM 1744 C CA . GLN A 1 225 ? -5.361 26.637 -26.009 1.00 54.84 225 GLN A CA 1
ATOM 1745 C C . GLN A 1 225 ? -6.326 26.899 -27.174 1.00 54.84 225 GLN A C 1
ATOM 1747 O O . GLN A 1 225 ? -6.100 27.835 -27.929 1.00 54.84 225 GLN A O 1
ATOM 1752 N N . ASN A 1 226 ? -7.421 26.137 -27.284 1.00 52.69 226 ASN A N 1
ATOM 1753 C CA . ASN A 1 226 ? -8.364 26.245 -28.402 1.00 52.69 226 ASN A CA 1
ATOM 1754 C C . ASN A 1 226 ? -9.814 26.545 -27.999 1.00 52.69 226 ASN A C 1
ATOM 1756 O O . ASN A 1 226 ? -10.708 26.414 -28.833 1.00 52.69 226 ASN A O 1
ATOM 1760 N N . MET A 1 227 ? -10.079 26.978 -26.761 1.00 45.28 227 MET A N 1
ATOM 1761 C CA . MET A 1 227 ? -11.356 27.642 -26.496 1.00 45.28 227 MET A CA 1
ATOM 1762 C C . MET A 1 227 ? -11.221 29.122 -26.857 1.00 45.28 227 MET A C 1
ATOM 1764 O O . MET A 1 227 ? -10.557 29.855 -26.121 1.00 45.28 227 MET A O 1
ATOM 1768 N N . PRO A 1 228 ? -11.846 29.600 -27.952 1.00 54.38 228 PRO A N 1
ATOM 1769 C CA . PRO A 1 228 ? -12.043 31.025 -28.124 1.00 54.38 228 PRO A CA 1
ATOM 1770 C C . PRO A 1 228 ? -12.876 31.496 -26.933 1.00 54.38 228 PRO A C 1
ATOM 1772 O O . PRO A 1 228 ? -14.060 31.173 -26.820 1.00 54.38 228 PRO A O 1
ATOM 1775 N N . MET A 1 229 ? -12.242 32.237 -26.025 1.00 54.31 229 MET A N 1
ATOM 1776 C CA . MET A 1 229 ? -12.933 33.107 -25.085 1.00 54.31 229 MET A CA 1
ATOM 1777 C C . MET A 1 229 ? -13.795 34.031 -25.942 1.00 54.31 229 MET A C 1
ATOM 1779 O O . MET A 1 229 ? -13.316 35.038 -26.460 1.00 54.31 229 MET A O 1
ATOM 1783 N N . LYS A 1 230 ? -15.058 33.649 -26.168 1.00 53.72 230 LYS A N 1
ATOM 1784 C CA . LYS A 1 230 ? -16.062 34.563 -26.691 1.00 53.72 230 LYS A CA 1
ATOM 1785 C C . LYS A 1 230 ? -16.155 35.677 -25.664 1.00 53.72 230 LYS A C 1
ATOM 1787 O O . LYS A 1 230 ? -16.761 35.528 -24.609 1.00 53.72 230 LYS A O 1
ATOM 1792 N N . GLN A 1 231 ? -15.467 36.756 -26.001 1.00 50.22 231 GLN A N 1
ATOM 1793 C CA . GLN A 1 231 ? -15.560 38.090 -25.456 1.00 50.22 231 GLN A CA 1
ATOM 1794 C C . GLN A 1 231 ? -17.037 38.497 -25.508 1.00 50.22 231 GLN A C 1
ATOM 1796 O O . GLN A 1 231 ? -17.535 39.006 -26.505 1.00 50.22 231 GLN A O 1
ATOM 1801 N N . GLY A 1 232 ? -17.773 38.130 -24.466 1.00 48.06 232 GLY A N 1
ATOM 1802 C CA . GLY A 1 232 ? -19.208 38.321 -24.343 1.00 48.06 232 GLY A CA 1
ATOM 1803 C C . GLY A 1 232 ? -19.481 38.919 -22.979 1.00 48.06 232 GLY A C 1
ATOM 1804 O O . GLY A 1 232 ? -19.469 38.202 -21.986 1.00 48.06 232 GLY A O 1
ATOM 1805 N N . GLY A 1 233 ? -19.642 40.244 -22.983 1.00 55.12 233 GLY A N 1
ATOM 1806 C CA . GLY A 1 233 ? -19.971 41.155 -21.888 1.00 55.12 233 GLY A CA 1
ATOM 1807 C C . GLY A 1 233 ? -20.306 40.541 -20.532 1.00 55.12 233 GLY A C 1
ATOM 1808 O O . GLY A 1 233 ? -21.394 40.004 -20.337 1.00 55.12 233 GLY A O 1
ATOM 1809 N N . MET A 1 234 ? -19.414 40.747 -19.562 1.00 46.59 234 MET A N 1
ATOM 1810 C CA . MET A 1 234 ? -19.838 40.800 -18.169 1.00 46.59 234 MET A CA 1
ATOM 1811 C C . MET A 1 234 ? -20.234 42.225 -17.816 1.00 46.59 234 MET A C 1
ATOM 1813 O O . MET A 1 234 ? -19.523 43.195 -18.074 1.00 46.59 234 MET A O 1
ATOM 1817 N N . MET A 1 235 ? -21.442 42.268 -17.275 1.00 49.69 235 MET A N 1
ATOM 1818 C CA . MET A 1 235 ? -22.185 43.405 -16.788 1.00 49.69 235 MET A CA 1
ATOM 1819 C C . MET A 1 235 ? -21.348 44.241 -15.820 1.00 49.69 235 MET A C 1
ATOM 1821 O O . MET A 1 235 ? -20.676 43.710 -14.937 1.00 49.69 235 MET A O 1
ATOM 1825 N N . GLN A 1 236 ? -21.463 45.558 -15.973 1.00 52.28 236 GLN A N 1
ATOM 1826 C CA . GLN A 1 236 ? -21.215 46.511 -14.901 1.00 52.28 236 GLN A CA 1
ATOM 1827 C C . GLN A 1 236 ? -22.033 46.084 -13.681 1.00 52.28 236 GLN A C 1
ATOM 1829 O O . GLN A 1 236 ? -23.262 46.083 -13.719 1.00 52.28 236 GLN A O 1
ATOM 1834 N N . GLN A 1 237 ? -21.344 45.703 -12.612 1.00 50.34 237 GLN A N 1
ATOM 1835 C CA . GLN A 1 237 ? -21.928 45.599 -11.284 1.00 50.34 237 GLN A CA 1
ATOM 1836 C C . GLN A 1 237 ? -21.389 46.770 -10.460 1.00 50.34 237 GLN A C 1
ATOM 1838 O O . GLN A 1 237 ? -20.572 46.612 -9.558 1.00 50.34 237 GLN A O 1
ATOM 1843 N N . ASP A 1 238 ? -21.831 47.970 -10.843 1.00 52.84 238 ASP A N 1
ATOM 1844 C CA . ASP A 1 238 ? -21.820 49.141 -9.977 1.00 52.84 238 ASP A CA 1
ATOM 1845 C C . ASP A 1 238 ? -22.853 48.915 -8.877 1.00 52.84 238 ASP A C 1
ATOM 1847 O O . ASP A 1 238 ? -24.054 48.837 -9.137 1.00 52.84 238 ASP A O 1
ATOM 1851 N N . GLY A 1 239 ? -22.392 48.796 -7.637 1.00 55.66 239 GLY A N 1
ATOM 1852 C CA . GLY A 1 239 ? -23.296 48.815 -6.495 1.00 55.66 239 GLY A CA 1
ATOM 1853 C C . GLY A 1 239 ? -22.827 47.978 -5.327 1.00 55.66 239 GLY A C 1
ATOM 1854 O O . GLY A 1 239 ? -23.473 46.994 -4.994 1.00 55.66 239 GLY A O 1
ATOM 1855 N N . MET A 1 240 ? -21.733 48.385 -4.680 1.00 48.53 240 MET A N 1
ATOM 1856 C CA . MET A 1 240 ? -21.494 48.077 -3.264 1.00 48.53 240 MET A CA 1
ATOM 1857 C C . MET A 1 240 ? -20.439 49.030 -2.664 1.00 48.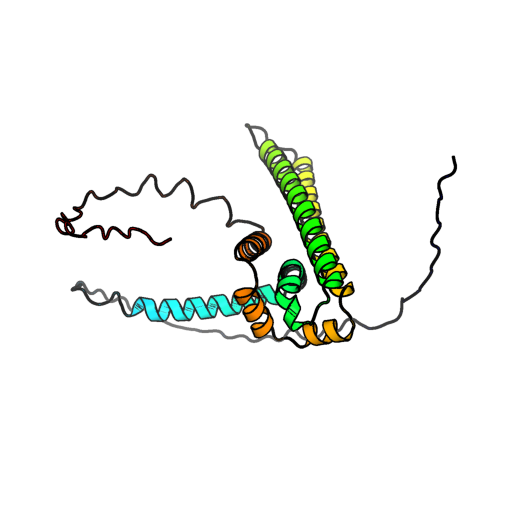53 240 MET A C 1
ATOM 1859 O O . MET A 1 240 ? -19.422 48.623 -2.114 1.00 48.53 240 MET A O 1
ATOM 1863 N N . GLN A 1 241 ? -20.694 50.339 -2.759 1.00 54.78 241 GLN A N 1
ATOM 1864 C CA . GLN A 1 241 ? -20.095 51.338 -1.867 1.00 54.78 241 GLN A CA 1
ATOM 1865 C C . GLN A 1 241 ? -21.092 51.633 -0.747 1.00 54.78 241 GLN A C 1
ATOM 1867 O O . GLN A 1 241 ? -21.980 52.458 -0.915 1.00 54.78 241 GLN A O 1
ATOM 1872 N N . ASN A 1 242 ? -20.984 50.898 0.359 1.00 59.22 242 ASN A N 1
ATOM 1873 C CA . ASN A 1 242 ? -21.268 51.382 1.714 1.00 59.22 242 ASN A CA 1
ATOM 1874 C C . ASN A 1 242 ? -21.134 50.223 2.703 1.00 59.22 242 ASN A C 1
ATOM 1876 O O . ASN A 1 242 ? -22.086 49.493 2.965 1.00 59.22 242 ASN A O 1
ATOM 1880 N N . MET A 1 243 ? -19.951 50.083 3.299 1.00 51.97 243 MET A N 1
ATOM 1881 C CA . MET A 1 243 ? -19.836 49.435 4.603 1.00 51.97 243 MET A CA 1
ATOM 1882 C C . MET A 1 243 ? -19.087 50.372 5.559 1.00 51.97 243 MET A C 1
ATOM 1884 O O . MET A 1 243 ? -17.919 50.683 5.311 1.00 51.97 243 MET A O 1
ATOM 1888 N N . PRO A 1 244 ? -19.733 50.853 6.637 1.00 60.44 244 PRO A N 1
ATOM 1889 C CA . PRO A 1 244 ? -19.063 51.647 7.653 1.00 60.44 244 PRO A CA 1
ATOM 1890 C C . PRO A 1 244 ? -18.125 50.768 8.490 1.00 60.44 244 PRO A C 1
ATOM 1892 O O . PRO A 1 244 ? -18.521 49.754 9.063 1.00 60.44 244 PRO A O 1
ATOM 1895 N N . ARG A 1 245 ? -16.860 51.190 8.581 1.00 57.09 245 ARG A N 1
ATOM 1896 C CA . ARG A 1 245 ? -15.864 50.648 9.512 1.00 57.09 245 ARG A CA 1
ATOM 1897 C C . ARG A 1 245 ? -16.277 50.968 10.951 1.00 57.09 245 ARG A C 1
ATOM 1899 O O . ARG A 1 245 ? -16.101 52.100 11.398 1.00 57.09 245 ARG A O 1
ATOM 1906 N N . GLN A 1 246 ? -16.750 49.973 11.697 1.00 61.34 246 GLN A N 1
ATOM 1907 C CA . GLN A 1 246 ? -16.808 50.065 13.155 1.00 61.34 246 GLN A CA 1
ATOM 1908 C C . GLN A 1 246 ? -15.390 49.972 13.732 1.00 61.34 246 GLN A C 1
ATOM 1910 O O . GLN A 1 246 ? -14.718 48.947 13.645 1.00 61.34 246 GLN A O 1
ATOM 1915 N N . HIS A 1 247 ? -14.936 51.089 14.298 1.00 61.56 247 HIS A N 1
ATOM 1916 C CA . HIS A 1 247 ? -13.824 51.140 15.238 1.00 61.56 247 HIS A CA 1
ATOM 1917 C C . HIS A 1 247 ? -14.260 50.478 16.542 1.00 61.56 247 HIS A C 1
ATOM 1919 O O . HIS A 1 247 ? -15.228 50.936 17.145 1.00 61.56 247 HIS A O 1
ATOM 1925 N N . ASN A 1 248 ? -13.518 49.475 17.012 1.00 64.06 248 ASN A N 1
ATOM 1926 C CA . ASN A 1 248 ? -13.621 49.038 18.398 1.00 64.06 248 ASN A CA 1
ATOM 1927 C C . ASN A 1 248 ? -12.319 49.386 19.126 1.00 64.06 248 ASN A C 1
ATOM 1929 O O . ASN A 1 248 ? -11.274 48.767 18.927 1.00 64.06 248 ASN A O 1
ATOM 1933 N N . ARG A 1 249 ? -12.402 50.464 19.910 1.00 63.06 249 ARG A N 1
ATOM 1934 C CA . ARG A 1 249 ? -11.423 50.895 20.908 1.00 63.06 249 ARG A CA 1
ATOM 1935 C C . ARG A 1 249 ? -11.669 50.107 22.197 1.00 63.06 249 ARG A C 1
ATOM 1937 O O . ARG A 1 249 ? -12.813 49.991 22.605 1.00 63.06 249 ARG A O 1
ATOM 1944 N N . GLN A 1 250 ? -10.563 49.716 22.830 1.00 57.41 250 GLN A N 1
ATOM 1945 C CA . GLN A 1 250 ? -10.302 49.752 24.277 1.00 57.41 250 GLN A CA 1
ATOM 1946 C C . GLN A 1 250 ? -11.258 49.014 25.231 1.00 57.41 250 GLN A C 1
ATOM 1948 O O . GLN A 1 250 ? -12.417 49.370 25.378 1.00 57.41 250 GLN A O 1
ATOM 1953 N N . ASN A 1 251 ? -10.685 48.081 25.991 1.00 55.56 251 ASN A N 1
ATOM 1954 C CA . ASN A 1 251 ? -10.610 48.113 27.461 1.00 55.56 251 ASN A CA 1
ATOM 1955 C C . ASN A 1 251 ? -9.445 47.179 27.850 1.00 55.56 251 ASN A C 1
ATOM 1957 O O . ASN A 1 251 ? -9.312 46.115 27.249 1.00 55.56 251 ASN A O 1
ATOM 1961 N N . GLN A 1 252 ? -8.393 47.733 28.465 1.00 49.25 252 GLN A N 1
ATOM 1962 C CA . GLN A 1 252 ? -8.118 47.683 29.914 1.00 49.25 252 GLN A CA 1
ATOM 1963 C C . GLN A 1 252 ? -7.913 46.257 30.416 1.00 49.25 252 GLN A C 1
ATOM 1965 O O . GLN A 1 252 ? -8.901 45.495 30.433 1.00 49.25 252 GLN A O 1
#

pLDDT: mean 75.09, std 22.33, range [38.06, 98.56]

Sequence (252 aa):
MRRLTAVFSALLTLALLIPLSAEAQHRQHHGQRGQQGMMARSDSMPGGMMGMMQGQMGQRMMQMMQGMHQQMMQNPMHQASMMTFMLPALADTLGLSDQQMEQVNRLKSEAMTQRKDQKQQMMTQRKEFMGLFEGDQQPAPDAVRQHLTAMAEMRAGQQAAMYETAQEMRQVLTAEQRQTLASLTHRQKMRQMMSRMPMMDMMQMMRSMHGGMMGGGMMGQGMMQNMPMKQGGMMQQDGMQNMPRQHNRQNQ

Foldseek 3Di:
DDDDDDDPDDDDDPPDDDDDDDDDDDDDDDDDDDDDDDDDDDPDDDDDPPPPVVVVVVVVVVVVVVVVVVVQCVDLLLVLLVLLQLVLLCCVVLVPDPVLNVVSVVLSVVLVVVLVVLVVVLVVLVVVLVVLVPDPDNHDPVVNVVSVVVNVVSVVVNSVSSNVSSVVSLVSHDPSSNVSVVPDDPVNSVVSCVVRGDVVSVVVSVVVSCPDDPDDDPDPPPPVVPDPPPPDDDDPPPDDPDDDDDDDDDDD